Protein AF-A0A7S3NBU9-F1 (afdb_monomer_lite)

Sequence (309 aa):
KNSKEEDSILKAIGEVKRGDPLLMFLLGANYERMQGKYEDRCYYELADIIQEAMDSKKLNEVELSRTYKELLHQEDLPKVLNLIWFKRYKNKVDFGDSPKSLKIVDKDFGQSELVKVEVPKVHQPVATGKAQIAKQDSLYEELVRIERQKEELRRKEEDEENQRLIQKMLEEEEQQNFISEEQAKENELKDKEAAERLALELQQEAEALREEEEKHNMPDCKICFDKIEFEDLNPLICGHMFHRECFMPYIKLKITSKDAVNNISCPDCHTELDNQEIQDYCEPQDYEKLIKFQFDLFVEQNNNEFLNC

Foldseek 3Di:
DDVPVVVVLVVVLVPPDPPDPLVNLLSVQVNCVVVVNDDPVSLLVNLVVVLVCVVVVVDDPVRVVVVCPVRDDPVCVVVSVVSNVCVVCVVVDPPPPDDPDDDPPPPPDDDDDDDDDDDDDDDDDDPPCPVVVVVVVVVVVVVVVVVVVVVVVVVVVVVVVVVVVVVVVVVVVVVVVVVVVVVVVVVVVVVVVVVVVVVVVVVVVVVVVVVVVVQVPFDAAPQPRDGDDPVQFDAFPVRHGHGLVRVLVVLLVQLPPLVRLPQDADPPPSHGGDLVRSVVSYDPVSSVSSVVSVVVVVCVVCVVVVVVD

Secondary structure (DSSP, 8-state):
--HHHHHHHHHHHHHS-TT-HHHHHHHHHHHHHHTT---THHHHHHHHHHHHHHHTTSS-HHHHHHHHHHHS-TTTHHHHHHHHHHHHHTTT----S--S------SS---------PPPPPPPPPS--HHHHHHHHHHHHHHHHHHHHHHHHHHHHHHHHHHHHHHHHHHHHHHHHHHHHHHHHHHHHHHHHHHHHHHHHHHHHHHHHHHHHHHHHSPBPTTT-PBPPGGG----TTS----HHHHHHHHHHHHHSGGGSS--B-TTT-PBPPHHHHHHTS-HHHHHHHHHHHHHHHHHHHHHHHTT-

InterPro domains:
  IPR001841 Zinc finger, RING-type [PS50089] (221-270)
  IPR001841 Zinc finger, RING-type [SM00184] (221-269)
  IPR013083 Zinc finger, RING/FYVE/PHD-type [G3DSA:3.30.40.10] (215-298)
  IPR027370 Zinc finger, RING-type, eukaryotic [PF13445] (221-267)

Structure (mmCIF, N/CA/C/O backbone):
data_AF-A0A7S3NBU9-F1
#
_entry.id   AF-A0A7S3NBU9-F1
#
loop_
_atom_site.group_PDB
_atom_site.id
_atom_site.type_symbol
_atom_site.label_atom_id
_atom_site.label_alt_id
_atom_site.label_comp_id
_atom_site.label_asym_id
_atom_site.label_entity_id
_atom_site.label_seq_id
_atom_site.pdbx_PDB_ins_code
_atom_site.Cartn_x
_atom_site.Cartn_y
_atom_site.Cartn_z
_atom_site.occupancy
_atom_site.B_iso_or_equiv
_atom_site.auth_seq_id
_atom_site.auth_comp_id
_atom_site.auth_asym_id
_atom_site.auth_atom_id
_atom_site.pdbx_PDB_model_num
ATOM 1 N N . LYS A 1 1 ? -9.341 -13.083 -17.325 1.00 42.41 1 LYS A N 1
ATOM 2 C CA . LYS A 1 1 ? -8.204 -13.021 -16.371 1.00 4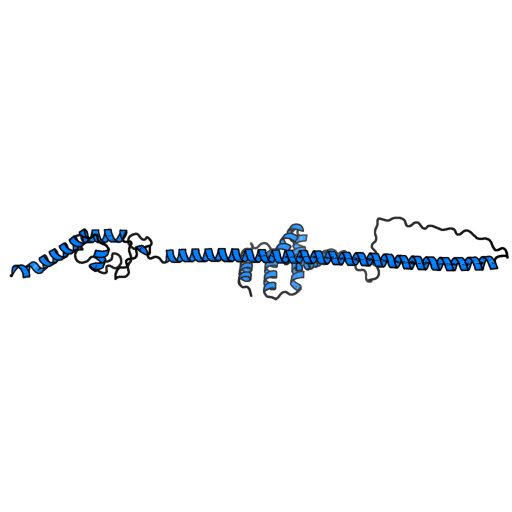2.41 1 LYS A CA 1
ATOM 3 C C . LYS A 1 1 ? -7.972 -11.597 -15.830 1.00 42.41 1 LYS A C 1
ATOM 5 O O . LYS A 1 1 ? -6.905 -11.380 -15.294 1.00 42.41 1 LYS A O 1
ATOM 10 N N . ASN A 1 2 ? -8.968 -10.693 -15.874 1.00 49.00 2 ASN A N 1
ATOM 11 C CA . ASN A 1 2 ? -9.035 -9.470 -15.057 1.00 49.00 2 ASN A CA 1
ATOM 12 C C . ASN A 1 2 ? -10.492 -8.964 -15.008 1.00 49.00 2 ASN A C 1
ATOM 14 O O . ASN A 1 2 ? -10.919 -8.225 -15.886 1.00 49.00 2 ASN A O 1
ATOM 18 N N . SER A 1 3 ? -11.280 -9.374 -14.006 1.00 50.50 3 SER A N 1
ATOM 19 C CA . SER A 1 3 ? -12.691 -8.945 -13.896 1.00 50.50 3 SER A CA 1
ATOM 20 C C . SER A 1 3 ? -12.833 -7.449 -13.583 1.00 50.50 3 SER A C 1
ATOM 22 O O . SER A 1 3 ? -13.824 -6.828 -13.941 1.00 50.50 3 SER A O 1
ATOM 24 N N . LYS A 1 4 ? -11.813 -6.847 -12.956 1.00 56.84 4 LYS A N 1
ATOM 25 C CA . LYS A 1 4 ? -11.799 -5.419 -12.606 1.00 56.84 4 LYS A CA 1
ATOM 26 C C . LYS A 1 4 ? -11.653 -4.496 -13.822 1.00 56.84 4 LYS A C 1
ATOM 28 O O . LYS A 1 4 ? -12.181 -3.390 -13.801 1.00 56.84 4 LYS A O 1
ATOM 33 N N . GLU A 1 5 ? -10.963 -4.936 -14.875 1.00 56.03 5 GLU A N 1
ATOM 34 C CA . GLU A 1 5 ? -10.842 -4.160 -16.122 1.00 56.03 5 GLU A CA 1
ATOM 35 C C . GLU A 1 5 ? -12.143 -4.205 -16.932 1.00 56.03 5 GLU A C 1
ATOM 37 O O . GLU A 1 5 ? -12.572 -3.181 -17.464 1.00 56.03 5 GLU A O 1
ATOM 42 N N . GLU A 1 6 ? -12.823 -5.357 -16.952 1.00 58.53 6 GLU A N 1
ATOM 43 C CA . GLU A 1 6 ? -14.139 -5.507 -17.587 1.00 58.53 6 GLU A CA 1
ATOM 44 C C . GLU A 1 6 ? -15.200 -4.613 -16.928 1.00 58.53 6 GLU A C 1
ATOM 46 O O . GLU A 1 6 ? -15.913 -3.896 -17.633 1.00 58.53 6 GLU A O 1
ATOM 51 N N . ASP A 1 7 ? -15.255 -4.575 -15.594 1.00 63.47 7 ASP A N 1
ATOM 52 C CA . ASP A 1 7 ? -16.214 -3.738 -14.860 1.00 63.47 7 ASP A CA 1
ATOM 53 C C . ASP A 1 7 ? -15.963 -2.234 -15.064 1.00 63.47 7 ASP A C 1
ATOM 55 O O . ASP A 1 7 ? -16.908 -1.449 -15.167 1.00 63.47 7 ASP A O 1
ATOM 59 N N . SER A 1 8 ? -14.697 -1.821 -15.179 1.00 60.97 8 SER A N 1
ATOM 60 C CA . SER A 1 8 ? -14.328 -0.418 -15.404 1.00 60.97 8 SER A CA 1
ATOM 61 C C . SER A 1 8 ? -14.734 0.068 -16.803 1.00 60.97 8 SER A C 1
ATOM 63 O O . SER A 1 8 ? -15.261 1.171 -16.959 1.00 60.97 8 SER A O 1
ATOM 65 N N . ILE A 1 9 ? -14.585 -0.784 -17.824 1.00 54.31 9 ILE A N 1
ATOM 66 C CA . ILE A 1 9 ? -15.000 -0.478 -19.201 1.00 54.31 9 ILE A CA 1
ATOM 67 C C . ILE A 1 9 ? -16.525 -0.489 -19.335 1.00 54.31 9 ILE A C 1
ATOM 69 O O . ILE A 1 9 ? -17.086 0.415 -19.951 1.00 54.31 9 ILE A O 1
ATOM 73 N N . LEU A 1 10 ? -17.220 -1.456 -18.726 1.00 57.34 10 LEU A N 1
ATOM 74 C CA . LEU A 1 10 ? -18.688 -1.496 -18.729 1.00 57.34 10 LEU A CA 1
ATOM 75 C C . LEU A 1 10 ? -19.293 -0.278 -18.020 1.00 57.34 10 LEU A C 1
ATOM 77 O O . LEU A 1 10 ? -20.291 0.279 -18.484 1.00 57.34 10 LEU A O 1
ATOM 81 N N . LYS A 1 11 ? -18.656 0.184 -16.941 1.00 61.66 11 LYS A N 1
ATOM 82 C CA . LYS A 1 11 ? -19.027 1.424 -16.258 1.00 61.66 11 LYS A CA 1
ATOM 83 C C . LYS A 1 11 ? -18.782 2.654 -17.138 1.00 61.66 11 LYS A C 1
ATOM 85 O O . LYS A 1 11 ? -19.681 3.481 -17.269 1.00 61.66 11 LYS A O 1
ATOM 90 N N . ALA A 1 12 ? -17.636 2.731 -17.819 1.00 56.19 12 ALA A N 1
ATOM 91 C CA . ALA A 1 12 ? -17.350 3.801 -18.776 1.00 56.19 12 ALA A CA 1
ATOM 92 C C . ALA A 1 12 ? -18.361 3.824 -19.941 1.00 56.19 12 ALA A C 1
ATOM 94 O O . ALA A 1 12 ? -18.863 4.889 -20.290 1.00 56.19 12 ALA A O 1
ATOM 95 N N . ILE A 1 13 ? -18.749 2.661 -20.483 1.00 54.44 13 ILE A N 1
ATOM 96 C CA . ILE A 1 13 ? -19.801 2.531 -21.511 1.00 54.44 13 ILE A CA 1
ATOM 97 C C . ILE A 1 13 ? -21.151 3.061 -20.999 1.00 54.44 13 ILE A C 1
ATOM 99 O O . ILE A 1 13 ? -21.885 3.705 -21.748 1.00 54.44 13 ILE A O 1
ATOM 103 N N . GLY A 1 14 ? -21.482 2.818 -19.726 1.00 51.75 14 GLY A N 1
ATOM 104 C CA . GLY A 1 14 ? -22.710 3.315 -19.099 1.00 51.75 14 GLY A CA 1
ATOM 105 C C . GLY A 1 14 ? -22.731 4.831 -18.854 1.00 51.75 14 GLY A C 1
ATOM 106 O O . GLY A 1 14 ? -23.809 5.430 -18.847 1.00 51.75 14 GLY A O 1
ATOM 107 N N . GLU A 1 15 ? -21.563 5.454 -18.672 1.00 50.31 15 GLU A N 1
ATOM 108 C CA . GLU A 1 15 ? -21.408 6.880 -18.339 1.00 50.31 15 GLU A CA 1
ATOM 109 C C . GLU A 1 15 ? -21.229 7.789 -19.571 1.00 50.31 15 GLU A C 1
ATOM 111 O O . GLU A 1 15 ? -21.457 9.003 -19.490 1.00 50.31 15 GLU A O 1
ATOM 116 N N . VAL A 1 16 ? -20.897 7.229 -20.740 1.00 47.91 16 VAL A N 1
ATOM 117 C CA . VAL A 1 16 ? -20.853 7.984 -21.999 1.00 47.91 16 VAL A CA 1
ATOM 118 C C . VAL A 1 16 ? -22.264 8.456 -22.365 1.00 47.91 16 VAL A C 1
ATOM 120 O O . VAL A 1 16 ? -23.157 7.679 -22.709 1.00 47.91 16 VAL A O 1
ATOM 123 N N . LYS A 1 17 ? -22.481 9.778 -22.306 1.00 44.53 17 LYS A N 1
ATOM 124 C CA . LYS A 1 17 ? -23.707 10.429 -22.796 1.00 44.53 17 LYS A CA 1
ATOM 125 C C . LYS A 1 17 ? -24.004 9.920 -24.212 1.00 44.53 17 LYS A C 1
ATOM 127 O O . LYS A 1 17 ? -23.122 9.980 -25.059 1.00 44.53 17 LYS A O 1
ATOM 132 N N . ARG A 1 18 ? -25.243 9.459 -24.447 1.00 47.19 18 ARG A N 1
ATOM 133 C CA . ARG A 1 18 ? -25.796 8.761 -25.641 1.00 47.19 18 ARG A CA 1
ATOM 134 C C . ARG A 1 18 ? -25.625 9.448 -27.022 1.00 47.19 18 ARG A C 1
ATOM 136 O O . ARG A 1 18 ? -26.543 9.406 -27.835 1.00 47.19 18 ARG A O 1
ATOM 143 N N . GLY A 1 19 ? -24.515 10.113 -27.313 1.00 48.09 19 GLY A N 1
ATOM 144 C CA . GLY A 1 19 ? -24.388 11.000 -28.467 1.00 48.09 19 GLY A CA 1
ATOM 145 C C . GLY A 1 19 ? -23.098 10.898 -29.267 1.00 48.09 19 GLY A C 1
ATOM 146 O O . GLY A 1 19 ? -23.062 11.522 -30.322 1.00 48.09 19 GLY A O 1
ATOM 147 N N . ASP A 1 20 ? -22.080 10.149 -28.826 1.00 62.09 20 ASP A N 1
ATOM 148 C CA . ASP A 1 20 ? -20.837 9.984 -29.595 1.00 62.09 20 ASP A CA 1
ATOM 149 C C . ASP A 1 20 ? -20.687 8.541 -30.125 1.00 62.09 20 ASP A C 1
ATOM 151 O O . ASP A 1 20 ? -20.240 7.646 -29.398 1.00 62.09 20 ASP A O 1
ATOM 155 N N . PRO A 1 21 ? -21.093 8.287 -31.387 1.00 57.66 21 PRO A N 1
ATOM 156 C CA . PRO A 1 21 ? -20.998 6.973 -32.018 1.00 57.66 21 PRO A CA 1
ATOM 157 C C . PRO A 1 21 ? -19.565 6.444 -32.109 1.00 57.66 21 PRO A C 1
ATOM 159 O O . PRO A 1 21 ? -19.370 5.232 -32.068 1.00 57.66 21 PRO A O 1
ATOM 162 N N . LEU A 1 22 ? -18.567 7.332 -32.210 1.00 61.44 22 LEU A N 1
ATOM 163 C CA . LEU A 1 22 ? -17.163 6.945 -32.336 1.00 61.44 22 LEU A CA 1
ATOM 164 C C . LEU A 1 22 ? -16.648 6.370 -31.012 1.00 61.44 22 LEU A C 1
ATOM 166 O O . LEU A 1 22 ? -15.979 5.339 -31.004 1.00 61.44 22 LEU A O 1
ATOM 170 N N . LEU A 1 23 ? -17.022 6.990 -29.891 1.00 62.09 23 LEU A N 1
ATOM 171 C CA . LEU A 1 23 ? -16.623 6.536 -28.560 1.00 62.09 23 LEU A CA 1
ATOM 172 C C . LEU A 1 23 ? -17.297 5.208 -28.182 1.00 62.09 23 LEU A C 1
ATOM 174 O O . LEU A 1 23 ? -16.636 4.308 -27.668 1.00 62.09 23 LEU A O 1
ATOM 178 N N . MET A 1 24 ? -18.584 5.042 -28.502 1.00 60.19 24 MET A N 1
ATOM 179 C CA . MET A 1 24 ? -19.297 3.773 -28.288 1.00 60.19 24 MET A CA 1
ATOM 180 C C . MET A 1 24 ? -18.718 2.631 -29.130 1.00 60.19 24 MET A C 1
ATOM 182 O O . MET A 1 24 ? -18.600 1.508 -28.640 1.00 60.19 24 MET A O 1
ATOM 186 N N . PHE A 1 25 ? -18.323 2.913 -30.375 1.00 69.44 25 PHE A N 1
ATOM 187 C CA . PHE A 1 25 ? -17.679 1.924 -31.235 1.00 69.44 25 PHE A CA 1
ATOM 188 C C . PHE A 1 25 ? -16.290 1.539 -30.710 1.00 69.44 25 PHE A C 1
ATOM 190 O O . PHE A 1 25 ? -15.992 0.355 -30.595 1.00 69.44 25 PHE A O 1
ATOM 197 N N . LEU A 1 26 ? -15.463 2.515 -30.320 1.00 67.62 26 LEU A N 1
ATOM 198 C CA . LEU A 1 26 ? -14.126 2.273 -29.764 1.00 67.62 26 LEU A CA 1
ATOM 199 C C . LEU A 1 26 ? -14.170 1.459 -28.461 1.00 67.62 26 LEU A C 1
ATOM 201 O O . LEU A 1 26 ? -13.346 0.564 -28.271 1.00 67.62 26 LEU A O 1
ATOM 205 N N . LEU A 1 27 ? -15.151 1.718 -27.591 1.00 64.50 27 LEU A N 1
ATOM 206 C CA . LEU A 1 27 ? -15.359 0.939 -26.368 1.00 64.50 27 LEU A CA 1
ATOM 207 C C . LEU A 1 27 ? -15.852 -0.486 -26.661 1.00 64.50 27 LEU A C 1
ATOM 209 O O . LEU A 1 27 ? -15.362 -1.434 -26.048 1.00 64.50 27 LEU A O 1
ATOM 213 N N . GLY A 1 28 ? -16.772 -0.655 -27.617 1.00 71.06 28 GLY A N 1
ATOM 214 C CA . GLY A 1 28 ? -17.235 -1.976 -28.058 1.00 71.06 28 GLY A CA 1
ATOM 215 C C . GLY A 1 28 ? -16.111 -2.812 -28.675 1.00 71.06 28 GLY A C 1
ATOM 216 O O . GLY A 1 28 ? -15.951 -3.983 -28.340 1.00 71.06 28 GLY A O 1
ATOM 217 N N . ALA A 1 29 ? -15.273 -2.183 -29.495 1.00 64.62 29 ALA A N 1
ATOM 218 C CA . ALA A 1 29 ? -14.123 -2.816 -30.119 1.00 64.62 29 ALA A CA 1
ATOM 219 C C . ALA A 1 29 ? -13.085 -3.242 -29.051 1.00 64.62 29 ALA A C 1
ATOM 221 O O . ALA A 1 29 ? -12.681 -4.400 -28.991 1.00 64.62 29 ALA A O 1
ATOM 222 N N . ASN A 1 30 ? -12.736 -2.383 -28.087 1.00 61.06 30 ASN A N 1
ATOM 223 C CA . ASN A 1 30 ? -11.847 -2.802 -26.990 1.00 61.06 30 ASN A CA 1
ATOM 224 C C . ASN A 1 30 ? -12.423 -3.961 -26.151 1.00 61.06 30 ASN A C 1
ATOM 226 O O . ASN A 1 30 ? -11.685 -4.871 -25.766 1.00 61.06 30 ASN A O 1
ATOM 230 N N . TYR A 1 31 ? -13.739 -3.982 -25.919 1.00 63.91 31 TYR A N 1
ATOM 231 C CA . TYR A 1 31 ? -14.406 -5.075 -25.208 1.00 63.91 31 TYR A CA 1
ATOM 232 C C . TYR A 1 31 ? -14.338 -6.414 -25.969 1.00 63.91 31 TYR A C 1
ATOM 234 O O . TYR A 1 31 ? -13.964 -7.437 -25.391 1.00 63.91 31 TYR A O 1
ATOM 242 N N . GLU A 1 32 ? -14.620 -6.429 -27.277 1.00 66.62 32 GLU A N 1
ATOM 243 C CA . GLU A 1 32 ? -14.515 -7.645 -28.102 1.00 66.62 32 GLU A CA 1
ATOM 244 C C . GLU A 1 32 ? -13.070 -8.162 -28.219 1.00 66.62 32 GLU A C 1
ATOM 246 O O . GLU A 1 32 ? -12.846 -9.379 -28.278 1.00 66.62 32 GLU A O 1
ATOM 251 N N . ARG A 1 33 ? -12.081 -7.256 -28.174 1.00 63.19 33 ARG A N 1
ATOM 252 C CA . ARG A 1 33 ? -10.650 -7.599 -28.135 1.00 63.19 33 ARG A CA 1
ATOM 253 C C . ARG A 1 33 ? -10.279 -8.325 -26.850 1.00 63.19 33 ARG A C 1
ATOM 255 O O . ARG A 1 33 ? -9.631 -9.368 -26.917 1.00 63.19 33 ARG A O 1
ATOM 262 N N . MET A 1 34 ? -10.710 -7.814 -25.694 1.00 58.00 34 MET A N 1
ATOM 263 C CA . MET A 1 34 ? -10.461 -8.465 -24.398 1.00 58.00 34 MET A CA 1
ATOM 264 C C . MET A 1 34 ? -11.087 -9.861 -24.316 1.00 58.00 34 MET A C 1
ATOM 266 O O . MET A 1 34 ? -10.538 -10.756 -23.675 1.00 58.00 34 MET A O 1
ATOM 270 N N . GLN A 1 35 ? -12.200 -10.071 -25.019 1.00 66.88 35 GLN A N 1
ATOM 271 C CA . GLN A 1 35 ? -12.876 -11.364 -25.130 1.00 66.88 35 GLN A CA 1
ATOM 272 C C . GLN A 1 35 ? -12.201 -12.327 -26.131 1.00 66.88 35 GLN A C 1
ATOM 274 O O . GLN A 1 35 ? -12.682 -13.444 -26.322 1.00 66.88 35 GLN A O 1
ATOM 279 N N . GLY A 1 36 ? -11.096 -11.925 -26.774 1.00 59.97 36 GLY A N 1
ATOM 280 C CA . GLY A 1 36 ? -10.332 -12.761 -27.704 1.00 59.97 36 GLY A CA 1
ATOM 281 C C . GLY A 1 36 ? -11.050 -13.053 -29.025 1.00 59.97 36 GLY A C 1
ATOM 282 O O . GLY A 1 36 ? -10.687 -14.002 -29.714 1.00 59.97 36 GLY A O 1
ATOM 283 N N . LYS A 1 37 ? -12.072 -12.262 -29.380 1.00 60.12 37 LYS A N 1
ATOM 284 C CA . LYS A 1 37 ? -12.889 -12.431 -30.599 1.00 60.12 37 LYS A CA 1
ATOM 285 C C . LYS A 1 37 ? -12.476 -11.487 -31.733 1.00 60.12 37 LYS A C 1
ATOM 287 O O . LYS A 1 37 ? -13.231 -11.281 -32.675 1.00 60.12 37 LYS A O 1
ATOM 292 N N . TYR A 1 38 ? -11.293 -10.890 -31.622 1.00 56.44 38 TYR A N 1
ATOM 293 C CA . TYR A 1 38 ? -10.821 -9.860 -32.538 1.00 56.44 38 TYR A CA 1
ATOM 294 C C . TYR A 1 38 ? -10.331 -10.457 -33.861 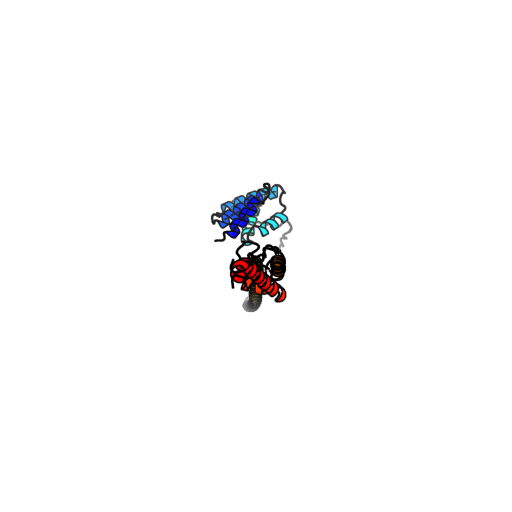1.00 56.44 38 TYR A C 1
ATOM 296 O O . TYR A 1 38 ? -9.240 -11.019 -33.930 1.00 56.44 38 TYR A O 1
ATOM 304 N N . GLU A 1 39 ? -11.139 -10.321 -34.910 1.00 58.19 39 GLU A N 1
ATOM 305 C CA . GLU A 1 39 ? -10.757 -10.607 -36.296 1.00 58.19 39 GLU A CA 1
ATOM 306 C C . GLU A 1 39 ? -10.445 -9.297 -37.046 1.00 58.19 39 GLU A C 1
ATOM 308 O O . GLU A 1 39 ? -10.989 -8.237 -36.729 1.00 58.19 39 GLU A O 1
ATOM 313 N N . ASP A 1 40 ? -9.615 -9.367 -38.097 1.00 56.31 40 ASP A N 1
ATOM 314 C CA . ASP A 1 40 ? -9.155 -8.229 -38.924 1.00 56.31 40 ASP A CA 1
ATOM 315 C C . ASP A 1 40 ? -10.281 -7.323 -39.474 1.00 56.31 40 ASP A C 1
ATOM 317 O O . ASP A 1 40 ? -10.039 -6.194 -39.910 1.00 56.31 40 ASP A O 1
ATOM 321 N N . ARG A 1 41 ? -11.531 -7.797 -39.440 1.00 55.47 41 ARG A N 1
ATOM 322 C CA . ARG A 1 41 ? -12.730 -7.091 -39.900 1.00 55.47 41 ARG A CA 1
ATOM 323 C C . ARG A 1 41 ? -12.987 -5.782 -39.140 1.00 55.47 41 ARG A C 1
ATOM 325 O O . ARG A 1 41 ? -13.391 -4.801 -39.763 1.00 55.47 41 ARG A O 1
ATOM 332 N N . CYS A 1 42 ? -12.665 -5.725 -37.845 1.00 61.75 42 CYS A N 1
ATOM 333 C CA . CYS A 1 42 ? -12.923 -4.551 -37.003 1.00 61.75 42 CYS A CA 1
ATOM 334 C C . CYS A 1 42 ? -12.063 -3.331 -37.384 1.00 61.75 42 CYS A C 1
ATOM 336 O O . CYS A 1 42 ? -12.505 -2.195 -37.224 1.00 61.75 42 CYS A O 1
ATOM 338 N N . TYR A 1 43 ? -10.863 -3.530 -37.947 1.00 62.88 43 TYR A N 1
ATOM 339 C CA . TYR A 1 43 ? -10.001 -2.417 -38.373 1.00 62.88 43 TYR A CA 1
ATOM 340 C C . TYR A 1 43 ? -10.548 -1.675 -39.596 1.00 62.88 43 TYR A C 1
ATOM 342 O O . TYR A 1 43 ? -10.360 -0.464 -39.719 1.00 62.88 43 TYR A O 1
ATOM 350 N N . TYR A 1 44 ? -11.239 -2.378 -40.495 1.00 65.31 44 TYR A N 1
ATOM 351 C CA . TYR A 1 44 ? -11.845 -1.762 -41.675 1.00 65.31 44 TYR A CA 1
ATOM 352 C C . TYR A 1 44 ? -13.062 -0.916 -41.309 1.00 65.31 44 TYR A C 1
ATOM 354 O O . TYR A 1 44 ? -13.172 0.204 -41.807 1.00 65.31 44 TYR A O 1
ATOM 362 N N . GLU A 1 45 ? -13.911 -1.425 -40.414 1.00 68.31 45 GLU A N 1
ATOM 363 C CA . GLU A 1 45 ? -15.083 -0.708 -39.901 1.00 68.31 45 GLU A CA 1
ATOM 364 C C . GLU A 1 45 ? -14.665 0.512 -39.072 1.00 68.31 45 GLU A C 1
ATOM 366 O O . GLU A 1 45 ? -15.193 1.605 -39.274 1.00 68.31 45 GLU A O 1
ATOM 371 N N . LEU A 1 46 ? -13.631 0.371 -38.232 1.00 67.81 46 LEU A N 1
ATOM 372 C CA . LEU A 1 46 ? -13.051 1.493 -37.496 1.00 67.81 46 LEU A CA 1
ATOM 373 C C . LEU A 1 46 ? -12.519 2.577 -38.447 1.00 67.81 46 LEU A C 1
ATOM 375 O O . LEU A 1 46 ? -12.793 3.763 -38.257 1.00 67.81 46 LEU A O 1
ATOM 379 N N . ALA A 1 47 ? -11.789 2.178 -39.493 1.00 69.50 47 ALA A N 1
ATOM 380 C CA . ALA A 1 47 ? -11.266 3.107 -40.490 1.00 69.50 47 ALA A CA 1
ATOM 381 C C . ALA A 1 47 ? -12.382 3.833 -41.265 1.00 69.50 47 ALA A C 1
ATOM 383 O O . ALA A 1 47 ? -12.215 5.008 -41.585 1.00 69.50 47 ALA A O 1
ATOM 384 N N . ASP A 1 48 ? -13.512 3.171 -41.547 1.00 73.12 48 ASP A N 1
ATOM 385 C CA . ASP A 1 48 ? -14.662 3.793 -42.221 1.00 73.12 48 ASP A CA 1
ATOM 386 C C . ASP A 1 48 ? -15.354 4.840 -41.344 1.00 73.12 48 ASP A C 1
ATOM 388 O O . ASP A 1 48 ? -15.578 5.963 -41.797 1.00 73.12 48 ASP A O 1
ATOM 392 N N . ILE A 1 49 ? -15.604 4.525 -40.070 1.00 70.69 49 ILE A N 1
ATOM 393 C CA . ILE A 1 49 ? -16.234 5.457 -39.119 1.00 70.69 49 ILE A CA 1
ATOM 394 C C . ILE A 1 49 ? -15.364 6.708 -38.925 1.00 70.69 49 ILE A C 1
ATOM 396 O O . ILE A 1 49 ? -15.865 7.829 -38.831 1.00 70.69 49 ILE A O 1
ATOM 400 N N . ILE A 1 50 ? -14.044 6.538 -38.903 1.00 67.12 50 ILE A N 1
ATOM 401 C CA . ILE A 1 50 ? -13.106 7.655 -38.756 1.00 67.12 50 ILE A CA 1
ATOM 402 C C . ILE A 1 50 ? -13.020 8.492 -40.012 1.00 67.12 50 ILE A C 1
ATOM 404 O O . ILE A 1 50 ? -13.004 9.719 -39.918 1.00 67.12 50 ILE A O 1
ATOM 408 N N . GLN A 1 51 ? -12.984 7.853 -41.180 1.00 72.38 51 GLN A N 1
ATOM 409 C CA . GLN A 1 51 ? -13.005 8.575 -42.441 1.00 72.38 51 GLN A CA 1
ATOM 410 C C . GLN A 1 51 ? -14.282 9.425 -42.539 1.00 72.38 51 GLN A C 1
ATOM 412 O O . GLN A 1 51 ? -14.198 10.607 -42.866 1.00 72.38 51 GLN A O 1
ATOM 417 N N . GLU A 1 52 ? -15.435 8.885 -42.134 1.00 76.50 52 GLU A N 1
ATOM 418 C CA . GLU A 1 52 ? -16.705 9.619 -42.074 1.00 76.50 52 GLU A CA 1
ATOM 419 C C . GLU A 1 52 ? -16.677 10.776 -41.050 1.00 76.50 52 GLU A C 1
ATOM 421 O O . GLU A 1 52 ? -17.159 11.883 -41.322 1.00 76.50 52 GLU A O 1
ATOM 426 N N . ALA A 1 53 ? -16.058 10.578 -39.883 1.00 68.12 53 ALA A N 1
ATOM 427 C CA . ALA A 1 53 ? -15.890 11.627 -38.873 1.00 68.12 53 ALA A CA 1
ATOM 428 C C . ALA A 1 53 ? -14.956 12.765 -39.341 1.00 68.12 53 ALA A C 1
ATOM 430 O O . ALA A 1 53 ? -15.234 13.944 -39.092 1.00 68.12 53 ALA A O 1
ATOM 431 N N . MET A 1 54 ? -13.884 12.430 -40.064 1.00 67.19 54 MET A N 1
ATOM 432 C CA . MET A 1 54 ? -12.975 13.400 -40.682 1.00 67.19 54 MET A CA 1
ATOM 433 C C . MET A 1 54 ? -13.653 14.164 -41.824 1.00 67.19 54 MET A C 1
ATOM 435 O O . MET A 1 54 ? -13.548 15.389 -41.901 1.00 67.19 54 MET A O 1
ATOM 439 N N . ASP A 1 55 ? -14.385 13.467 -42.694 1.00 75.50 55 ASP A N 1
ATOM 440 C CA . ASP A 1 55 ? -15.050 14.082 -43.846 1.00 75.50 55 ASP A CA 1
ATOM 441 C C . ASP A 1 55 ? -16.228 14.971 -43.416 1.00 75.50 55 ASP A C 1
ATOM 443 O O . ASP A 1 55 ? -16.488 16.009 -44.031 1.00 75.50 55 ASP A O 1
ATOM 447 N N . SER A 1 56 ? -16.875 14.650 -42.290 1.00 76.12 56 SER A N 1
ATOM 448 C CA . SER A 1 56 ? -17.878 15.514 -41.653 1.00 76.12 56 SER A CA 1
ATOM 449 C C . SER A 1 56 ? -17.286 16.690 -40.857 1.00 76.12 56 SER A C 1
ATOM 451 O O . SER A 1 56 ? -18.047 17.470 -40.281 1.00 76.12 56 SER A O 1
ATOM 453 N N . LYS A 1 57 ? -15.950 16.856 -40.847 1.00 75.31 57 LYS A N 1
ATOM 454 C CA . LYS A 1 57 ? -15.190 17.867 -40.078 1.00 75.31 57 LYS A CA 1
ATOM 455 C C . LYS A 1 57 ? -15.465 17.841 -38.570 1.00 75.31 57 LYS A C 1
ATOM 457 O O . LYS A 1 57 ? -15.255 18.846 -37.893 1.00 75.31 57 LYS A O 1
ATOM 462 N N . LYS A 1 58 ? -15.957 16.715 -38.048 1.00 65.88 58 LYS A N 1
ATOM 463 C CA . LYS A 1 58 ? -16.237 16.542 -36.617 1.00 65.88 58 LYS A CA 1
ATOM 464 C C . LYS A 1 58 ? -14.976 16.244 -35.811 1.00 65.88 58 LYS A C 1
ATOM 466 O O . LYS A 1 58 ? -14.975 16.490 -34.614 1.00 65.88 58 LYS A O 1
ATOM 471 N N . LEU A 1 59 ? -13.926 15.754 -36.469 1.00 63.38 59 LEU A N 1
ATOM 472 C CA . LEU A 1 59 ? -12.586 15.646 -35.907 1.00 63.38 59 LEU A CA 1
ATOM 473 C C . LEU A 1 59 ? -11.573 16.305 -36.836 1.00 63.38 59 LEU A C 1
ATOM 475 O O . LEU A 1 59 ? -11.565 16.048 -38.044 1.00 63.38 59 LEU A O 1
ATOM 479 N N . ASN A 1 60 ? -10.689 17.122 -36.266 1.00 71.69 60 ASN A N 1
ATOM 480 C CA . ASN A 1 60 ? -9.465 17.520 -36.952 1.00 71.69 60 ASN A CA 1
ATOM 481 C C . ASN A 1 60 ? -8.338 16.493 -36.711 1.00 71.69 60 ASN A C 1
ATOM 483 O O . ASN A 1 60 ? -8.402 15.655 -35.813 1.00 71.69 60 ASN A O 1
ATOM 487 N N . GLU A 1 61 ? -7.295 16.543 -37.541 1.00 59.59 61 GLU A N 1
ATOM 488 C CA . GLU A 1 61 ? -6.183 15.576 -37.542 1.00 59.59 61 GLU A CA 1
ATOM 489 C C . GLU A 1 61 ? -5.429 15.522 -36.195 1.00 59.59 61 GLU A C 1
ATOM 491 O O . GLU A 1 61 ? -4.911 14.476 -35.800 1.00 59.59 61 GLU A O 1
ATOM 496 N N . VAL A 1 62 ? -5.437 16.630 -35.443 1.00 64.44 62 VAL A N 1
ATOM 497 C CA . VAL A 1 62 ? -4.802 16.751 -34.122 1.00 64.44 62 VAL A CA 1
ATOM 498 C C . VAL A 1 62 ? -5.642 16.073 -33.038 1.00 64.44 62 VAL A C 1
ATOM 500 O O . VAL A 1 62 ? -5.101 15.345 -32.205 1.00 64.44 62 VAL A O 1
ATOM 503 N N . GLU A 1 63 ? -6.960 16.271 -33.062 1.00 66.69 63 GLU A N 1
ATOM 504 C CA . GLU A 1 63 ? -7.909 15.607 -32.161 1.00 66.69 63 GLU A CA 1
ATOM 505 C C . GLU A 1 63 ? -7.916 14.100 -32.397 1.00 66.69 63 GLU A C 1
ATOM 507 O O . GLU A 1 63 ? -7.828 13.335 -31.440 1.00 66.69 63 GLU A O 1
ATOM 512 N N . LEU A 1 64 ? -7.896 13.675 -33.664 1.00 65.12 64 LEU A N 1
ATOM 513 C CA . LEU A 1 64 ? -7.828 12.264 -34.025 1.00 65.12 64 LEU A CA 1
ATOM 514 C C . LEU A 1 64 ? -6.560 11.610 -33.465 1.00 65.12 64 LEU A C 1
ATOM 516 O O . LEU A 1 64 ? -6.645 10.568 -32.826 1.00 65.12 64 LEU A O 1
ATOM 520 N N . SER A 1 65 ? -5.395 12.243 -33.645 1.00 59.03 65 SER A N 1
ATOM 521 C CA . SER A 1 65 ? -4.112 11.741 -33.134 1.00 59.03 65 SER A CA 1
ATOM 522 C C . SER A 1 65 ? -4.088 11.631 -31.603 1.00 59.03 65 SER A C 1
ATOM 524 O O . SER A 1 65 ? -3.547 10.663 -31.064 1.00 59.03 65 SER A O 1
ATOM 526 N N . ARG A 1 66 ? -4.700 12.591 -30.893 1.00 66.81 66 ARG A N 1
ATOM 527 C CA . ARG A 1 66 ? -4.806 12.568 -29.426 1.00 66.81 66 ARG A CA 1
ATOM 528 C C . ARG A 1 66 ? -5.714 11.434 -28.950 1.00 66.81 66 ARG A C 1
ATOM 530 O O . ARG A 1 66 ? -5.261 10.603 -28.171 1.00 66.81 66 ARG A O 1
ATOM 537 N N . THR A 1 67 ? -6.939 11.352 -29.469 1.00 64.69 67 THR A N 1
ATOM 538 C CA . THR A 1 67 ? -7.905 10.298 -29.114 1.00 64.69 67 THR A CA 1
ATOM 539 C C . THR A 1 67 ? -7.358 8.903 -29.428 1.00 64.69 67 THR A C 1
ATOM 541 O O . THR A 1 67 ? -7.568 7.961 -28.670 1.00 64.69 67 THR A O 1
ATOM 544 N N . TYR A 1 68 ? -6.581 8.768 -30.504 1.00 65.88 68 TYR A N 1
ATOM 545 C CA . TYR A 1 68 ? -5.923 7.515 -30.863 1.00 65.88 68 TYR A CA 1
ATOM 546 C C . TYR A 1 68 ? -4.815 7.091 -29.901 1.00 65.88 68 TYR A C 1
ATOM 548 O O . TYR A 1 68 ? -4.726 5.911 -29.569 1.00 65.88 68 TYR A O 1
ATOM 556 N N . LYS A 1 69 ? -3.975 8.033 -29.455 1.00 62.53 69 LYS A N 1
ATOM 557 C CA . LYS A 1 69 ? -2.912 7.751 -28.477 1.00 62.53 69 LYS A CA 1
ATOM 558 C C . LYS A 1 69 ? -3.464 7.285 -27.133 1.00 62.53 69 LYS A C 1
ATOM 560 O O . LYS A 1 69 ? -2.772 6.568 -26.423 1.00 62.53 69 LYS A O 1
ATOM 565 N N . GLU A 1 70 ? -4.678 7.706 -26.795 1.00 58.94 70 GLU A N 1
ATOM 566 C CA . GLU A 1 70 ? -5.340 7.356 -25.538 1.00 58.94 70 GLU A CA 1
ATOM 567 C C . GLU A 1 70 ? -6.084 6.011 -25.609 1.00 58.94 70 GLU A C 1
ATOM 569 O O . GLU A 1 70 ? -6.237 5.357 -24.582 1.00 58.94 70 GLU A O 1
ATOM 574 N N . LEU A 1 71 ? -6.530 5.573 -26.796 1.00 54.62 71 LEU A N 1
ATOM 575 C CA . LEU A 1 71 ? -7.437 4.420 -26.940 1.00 54.62 71 LEU A CA 1
ATOM 576 C C . LEU A 1 71 ? -6.831 3.183 -27.616 1.00 54.62 71 LEU A C 1
ATOM 578 O O . LEU A 1 71 ? -7.401 2.095 -27.501 1.00 54.62 71 LEU A O 1
ATOM 582 N N . LEU A 1 72 ? -5.698 3.313 -28.312 1.00 58.25 72 LEU A N 1
ATOM 583 C CA . LEU A 1 72 ? -5.020 2.205 -28.989 1.00 58.25 72 LEU A CA 1
ATOM 584 C C . LEU A 1 72 ? -3.559 2.102 -28.541 1.00 58.25 72 LEU A C 1
ATOM 586 O O . LEU A 1 72 ? -2.856 3.105 -28.433 1.00 58.25 72 LEU A O 1
ATOM 590 N N . HIS A 1 73 ? -3.077 0.872 -28.335 1.00 60.06 73 HIS A N 1
ATOM 591 C CA . HIS A 1 73 ? -1.647 0.621 -28.147 1.00 60.06 73 HIS A CA 1
ATOM 592 C C . HIS A 1 73 ? -0.854 1.173 -29.345 1.00 60.06 73 HIS A C 1
ATOM 594 O O . HIS A 1 73 ? -1.271 1.016 -30.497 1.00 60.06 73 HIS A O 1
ATOM 600 N N . GLN A 1 74 ? 0.303 1.797 -29.073 1.00 58.44 74 GLN A N 1
ATOM 601 C CA . GLN A 1 74 ? 1.152 2.469 -30.075 1.00 58.44 74 GLN A CA 1
ATOM 602 C C . GLN A 1 74 ? 1.456 1.608 -31.315 1.00 58.44 74 GLN A C 1
ATOM 604 O O . GLN A 1 74 ? 1.641 2.152 -32.401 1.00 58.44 74 GLN A O 1
ATOM 609 N N . GLU A 1 75 ? 1.470 0.283 -31.176 1.00 60.78 75 GLU A N 1
ATOM 610 C CA . GLU A 1 75 ? 1.799 -0.671 -32.241 1.00 60.78 75 GLU A CA 1
ATOM 611 C C . GLU A 1 75 ? 0.705 -0.836 -33.311 1.00 60.78 75 GLU A C 1
ATOM 613 O O . GLU A 1 75 ? 0.998 -1.219 -34.446 1.00 60.78 75 GLU A O 1
ATOM 618 N N . ASP A 1 76 ? -0.554 -0.524 -32.992 1.00 65.06 76 ASP A N 1
ATOM 619 C CA . ASP A 1 76 ? -1.682 -0.696 -33.919 1.00 65.06 76 ASP A CA 1
ATOM 620 C C . ASP A 1 76 ? -2.019 0.591 -34.693 1.00 65.06 76 ASP A C 1
ATOM 622 O O . ASP A 1 76 ? -2.635 0.540 -35.763 1.00 65.06 76 ASP A O 1
ATOM 626 N N . LEU A 1 77 ? -1.547 1.745 -34.209 1.00 63.94 77 LEU A N 1
ATOM 627 C CA . LEU A 1 77 ? -1.730 3.053 -34.844 1.00 63.94 77 LEU A CA 1
ATOM 628 C C . LEU A 1 77 ? -1.196 3.104 -36.296 1.00 63.94 77 LEU A C 1
ATOM 630 O O . LEU A 1 77 ? -1.925 3.582 -37.171 1.00 63.94 77 LEU A O 1
ATOM 634 N N . PRO A 1 78 ? 0.001 2.571 -36.621 1.00 64.12 78 PRO A N 1
ATOM 635 C CA . PRO A 1 78 ? 0.505 2.571 -37.995 1.00 64.12 78 PRO A CA 1
ATOM 636 C C . PRO A 1 78 ? -0.366 1.759 -38.960 1.00 64.12 78 PRO A C 1
ATOM 638 O O . PRO A 1 78 ? -0.505 2.135 -40.123 1.00 64.12 78 PRO A O 1
ATOM 641 N N . LYS A 1 79 ? -0.989 0.664 -38.499 1.00 68.06 79 LYS A N 1
ATOM 642 C CA . LYS A 1 79 ? -1.842 -0.192 -39.342 1.00 68.06 79 LYS A CA 1
ATOM 643 C C . LYS A 1 79 ? -3.122 0.537 -39.747 1.00 68.06 79 LYS A C 1
ATOM 645 O O . LYS A 1 79 ? -3.503 0.507 -40.916 1.00 68.06 79 LYS A O 1
ATOM 650 N N . VAL A 1 80 ? -3.744 1.245 -38.803 1.00 66.06 80 VAL A N 1
ATOM 651 C CA . VAL A 1 80 ? -4.977 2.000 -39.063 1.00 66.06 80 VAL A CA 1
ATOM 652 C C . VAL A 1 80 ? -4.711 3.240 -39.915 1.00 66.06 80 VAL A C 1
ATOM 654 O O . VAL A 1 80 ? -5.437 3.488 -40.878 1.00 66.06 80 VAL A O 1
ATOM 657 N N . LEU A 1 81 ? -3.624 3.972 -39.646 1.00 65.56 81 LEU A N 1
ATOM 658 C CA . LEU A 1 81 ? -3.224 5.116 -40.472 1.00 65.56 81 LEU A CA 1
ATOM 659 C C . LEU A 1 81 ? -2.881 4.697 -41.909 1.00 65.56 81 LEU A C 1
ATOM 661 O O . LEU A 1 81 ? -3.292 5.374 -42.851 1.00 65.56 81 LEU A O 1
ATOM 665 N N . ASN A 1 82 ? -2.212 3.554 -42.099 1.00 63.53 82 ASN A N 1
ATOM 666 C CA . ASN A 1 82 ? -1.945 3.009 -43.431 1.00 63.53 82 ASN A CA 1
ATOM 667 C C . ASN A 1 82 ? -3.231 2.626 -44.177 1.00 63.53 82 ASN A C 1
ATOM 669 O O . ASN A 1 82 ? -3.326 2.869 -45.378 1.00 63.53 82 ASN A O 1
ATOM 673 N N . LEU A 1 83 ? -4.241 2.080 -43.492 1.00 69.69 83 LEU A N 1
ATOM 674 C CA . LEU A 1 83 ? -5.547 1.765 -44.085 1.00 69.69 83 LEU A CA 1
ATOM 675 C C . LEU A 1 83 ? -6.315 3.024 -44.515 1.00 69.69 83 LEU A C 1
ATOM 677 O O . LEU A 1 83 ? -6.871 3.054 -45.616 1.00 69.69 83 LEU A O 1
ATOM 681 N N . ILE A 1 84 ? -6.309 4.072 -43.686 1.00 67.38 84 ILE A N 1
ATOM 682 C CA . ILE A 1 84 ? -6.927 5.373 -43.992 1.00 67.38 84 ILE A CA 1
ATOM 683 C C . ILE A 1 84 ? -6.211 6.035 -45.174 1.00 67.38 84 ILE A C 1
ATOM 685 O O . ILE A 1 84 ? -6.853 6.459 -46.139 1.00 67.38 84 ILE A O 1
ATOM 689 N N . TRP A 1 85 ? -4.876 6.067 -45.148 1.00 72.44 85 TRP A N 1
ATOM 690 C CA . TRP A 1 85 ? -4.069 6.585 -46.249 1.00 72.44 85 TRP A CA 1
ATOM 691 C C . TRP A 1 85 ? -4.345 5.809 -47.541 1.00 72.44 85 TRP A C 1
ATOM 693 O O . TRP A 1 85 ? -4.667 6.402 -48.571 1.00 72.44 85 TRP A O 1
ATOM 703 N N . PHE A 1 86 ? -4.338 4.476 -47.482 1.00 64.50 86 PHE A N 1
ATOM 704 C CA . PHE A 1 86 ? -4.645 3.641 -48.636 1.00 64.50 86 PHE A CA 1
ATOM 705 C C . PHE A 1 86 ? -6.040 3.953 -49.193 1.00 64.50 86 PHE A C 1
ATOM 707 O O . PHE A 1 86 ? -6.158 4.220 -50.383 1.00 64.50 86 PHE A O 1
ATOM 714 N N . LYS A 1 87 ? -7.093 4.035 -48.366 1.00 70.56 87 LYS A N 1
ATOM 715 C CA . LYS A 1 87 ? -8.451 4.392 -48.829 1.00 70.56 87 LYS A CA 1
ATOM 716 C C . LYS A 1 87 ? -8.516 5.787 -49.466 1.00 70.56 87 LYS A C 1
ATOM 718 O O . LYS A 1 87 ? -9.144 5.947 -50.512 1.00 70.56 87 LYS A O 1
ATOM 723 N N . ARG A 1 88 ? -7.834 6.782 -48.890 1.00 68.44 88 ARG A N 1
ATOM 724 C CA . ARG A 1 88 ? -7.857 8.181 -49.357 1.00 68.44 88 ARG A CA 1
ATOM 725 C C . ARG A 1 88 ? -7.101 8.396 -50.670 1.00 68.44 88 ARG A C 1
ATOM 727 O O . ARG A 1 88 ? -7.479 9.262 -51.462 1.00 68.44 88 ARG A O 1
ATOM 734 N N . TYR A 1 89 ? -6.049 7.616 -50.913 1.00 65.12 89 TYR A N 1
ATOM 735 C CA . TYR A 1 89 ? -5.162 7.792 -52.066 1.00 65.12 89 TYR A CA 1
ATOM 736 C C . TYR A 1 89 ? -5.273 6.689 -53.127 1.00 65.12 89 TYR A C 1
ATOM 738 O O . TYR A 1 89 ? -4.793 6.894 -54.240 1.00 65.12 89 TYR A O 1
ATOM 746 N N . LYS A 1 90 ? -5.987 5.584 -52.866 1.00 60.28 90 LYS A N 1
ATOM 747 C CA . LYS A 1 90 ? -6.230 4.504 -53.845 1.00 60.28 90 LYS A CA 1
ATOM 748 C C . LYS A 1 90 ? -6.858 4.997 -55.152 1.00 60.28 90 LYS A C 1
ATOM 750 O O . LYS A 1 90 ? -6.532 4.474 -56.206 1.00 60.28 90 LYS A O 1
ATOM 755 N N . ASN A 1 91 ? -7.689 6.040 -55.104 1.00 51.62 91 ASN A N 1
ATOM 756 C CA . ASN A 1 91 ? -8.310 6.628 -56.301 1.00 51.62 91 ASN A CA 1
ATOM 757 C C . ASN A 1 91 ? -7.432 7.687 -57.005 1.00 51.62 91 ASN A C 1
ATOM 759 O O . ASN A 1 91 ? -7.851 8.251 -58.011 1.00 51.62 91 ASN A O 1
ATOM 763 N N . LYS A 1 92 ? -6.245 8.005 -56.465 1.00 50.88 92 LYS A N 1
ATOM 764 C CA . LYS A 1 92 ? -5.288 8.979 -57.029 1.00 50.88 92 LYS A CA 1
ATOM 765 C C . LYS A 1 92 ? -4.009 8.336 -57.567 1.00 50.88 92 LYS A C 1
ATOM 767 O O . LYS A 1 92 ? -3.209 9.027 -58.191 1.00 50.88 92 LYS A O 1
ATOM 772 N N . VAL A 1 93 ? -3.813 7.044 -57.319 1.00 43.78 93 VAL A N 1
ATOM 773 C CA . VAL A 1 93 ? -2.697 6.267 -57.852 1.00 43.78 93 VAL A CA 1
ATOM 774 C C . VAL A 1 93 ? -3.251 5.384 -58.959 1.00 43.78 93 VAL A C 1
ATOM 776 O O . VAL A 1 93 ? -3.905 4.379 -58.694 1.00 43.78 93 VAL A O 1
ATOM 779 N N . ASP A 1 94 ? -3.027 5.798 -60.203 1.00 43.66 94 ASP A N 1
ATOM 780 C CA . ASP A 1 94 ? -3.370 4.999 -61.375 1.00 43.66 94 ASP A CA 1
ATOM 781 C C . ASP A 1 94 ? -2.312 3.897 -61.515 1.00 43.66 94 ASP A C 1
ATOM 783 O O . ASP A 1 94 ? -1.191 4.130 -61.979 1.00 43.66 94 ASP A O 1
ATOM 787 N N . PHE A 1 95 ? -2.624 2.699 -61.020 1.00 40.66 95 PHE A N 1
ATOM 788 C CA . PHE A 1 95 ? -1.806 1.520 -61.277 1.00 40.66 95 PHE A CA 1
ATOM 789 C C . PHE A 1 95 ? -2.101 1.064 -62.703 1.00 40.66 95 PHE A C 1
ATOM 791 O O . PHE A 1 95 ? -2.910 0.169 -62.922 1.00 40.66 95 PHE A O 1
ATOM 798 N N . GLY A 1 96 ? -1.464 1.712 -63.678 1.00 41.62 96 GLY A N 1
ATOM 799 C CA . GLY A 1 96 ? -1.493 1.240 -65.056 1.00 41.62 96 GLY A CA 1
ATOM 800 C C . GLY A 1 96 ? -1.048 -0.225 -65.127 1.00 41.62 96 GLY A C 1
ATOM 801 O O . GLY A 1 96 ? -0.122 -0.632 -64.420 1.00 41.62 96 GLY A O 1
ATOM 802 N N . ASP A 1 97 ? -1.714 -1.004 -65.980 1.00 36.75 97 ASP A N 1
ATOM 803 C CA . ASP A 1 97 ? -1.530 -2.446 -66.173 1.00 36.75 97 ASP A CA 1
ATOM 804 C C . ASP A 1 97 ? -0.126 -2.810 -66.715 1.00 36.75 97 ASP A C 1
ATOM 806 O O . ASP A 1 97 ? 0.016 -3.214 -67.865 1.00 36.75 97 ASP A O 1
ATOM 810 N N . SER A 1 98 ? 0.951 -2.628 -65.937 1.00 37.34 98 SER A N 1
ATOM 811 C CA . SER A 1 98 ? 2.265 -3.275 -66.129 1.00 37.34 98 SER A CA 1
ATOM 812 C C . SER A 1 98 ? 3.319 -2.753 -65.130 1.00 37.34 98 SER A C 1
ATOM 814 O O . SER A 1 98 ? 3.649 -1.563 -65.146 1.00 37.34 98 SER A O 1
ATOM 816 N N . PRO A 1 99 ? 3.983 -3.625 -64.345 1.00 39.31 99 PRO A N 1
ATOM 817 C CA . PRO A 1 99 ? 5.037 -3.238 -63.410 1.00 39.31 99 PRO A CA 1
ATOM 818 C C . PRO A 1 99 ? 6.393 -3.124 -64.125 1.00 39.31 99 PRO A C 1
ATOM 820 O O . PRO A 1 99 ? 7.293 -3.925 -63.888 1.00 39.31 99 PRO A O 1
ATOM 823 N N . LYS A 1 100 ? 6.558 -2.164 -65.044 1.00 36.25 100 LYS A N 1
ATOM 824 C CA . LYS A 1 100 ? 7.858 -1.886 -65.693 1.00 36.25 100 LYS A CA 1
ATOM 825 C C . LYS A 1 100 ? 8.040 -0.416 -66.070 1.00 36.25 100 LYS A C 1
ATOM 827 O O . LYS A 1 100 ? 8.292 -0.122 -67.227 1.00 36.25 100 LYS A O 1
ATOM 832 N N . SER A 1 101 ? 7.911 0.493 -65.105 1.00 36.59 101 SER A N 1
ATOM 833 C CA . SER A 1 101 ? 8.729 1.718 -64.987 1.00 36.59 101 SER A CA 1
ATOM 834 C C . SER A 1 101 ? 8.029 2.726 -64.080 1.00 36.59 101 SER A C 1
ATOM 836 O O . SER A 1 101 ? 6.978 3.254 -64.440 1.00 36.59 101 SER A O 1
ATOM 838 N N . LEU A 1 102 ? 8.645 3.044 -62.943 1.00 33.88 102 LEU A N 1
ATOM 839 C CA . LEU A 1 102 ? 8.324 4.248 -62.184 1.00 33.88 102 LEU A CA 1
ATOM 840 C C . LEU A 1 102 ? 8.959 5.432 -62.934 1.00 33.88 102 LEU A C 1
ATOM 842 O O . LEU A 1 102 ? 10.183 5.539 -62.985 1.00 33.88 102 LEU A O 1
ATOM 846 N N . LYS A 1 103 ? 8.161 6.300 -63.562 1.00 37.41 103 LYS A N 1
ATOM 847 C CA . LYS A 1 103 ? 8.645 7.602 -64.046 1.00 37.41 103 LYS A CA 1
ATOM 848 C C . LYS A 1 103 ? 8.320 8.652 -62.994 1.00 37.41 103 LYS A C 1
ATOM 850 O O . LYS A 1 103 ? 7.189 9.121 -62.920 1.00 37.41 103 LYS A O 1
ATOM 855 N N . ILE A 1 104 ? 9.323 9.027 -62.207 1.00 37.38 104 ILE A N 1
ATOM 856 C CA . ILE A 1 104 ? 9.292 10.278 -61.452 1.00 37.38 104 ILE A CA 1
ATOM 857 C C . ILE A 1 104 ? 9.605 11.374 -62.470 1.00 37.38 104 ILE A C 1
ATOM 859 O O . ILE A 1 104 ? 10.716 11.450 -62.990 1.00 37.38 104 ILE A O 1
ATOM 863 N N . VAL A 1 105 ? 8.593 12.153 -62.844 1.00 40.47 105 VAL A N 1
ATOM 864 C CA . VAL A 1 105 ? 8.778 13.341 -63.680 1.00 40.47 105 VAL A CA 1
ATOM 865 C C . VAL A 1 105 ? 9.021 14.504 -62.733 1.00 40.47 105 VAL A C 1
ATOM 867 O O . VAL A 1 105 ? 8.070 15.100 -62.230 1.00 40.47 105 VAL A O 1
ATOM 870 N N . ASP A 1 106 ? 10.293 14.789 -62.480 1.00 40.03 106 ASP A N 1
ATOM 871 C CA . ASP A 1 106 ? 10.703 16.024 -61.822 1.00 40.03 106 ASP A CA 1
ATOM 872 C C . ASP A 1 106 ? 10.601 17.160 -62.849 1.00 40.03 106 ASP A C 1
ATOM 874 O O . ASP A 1 106 ? 11.221 17.106 -63.914 1.00 40.03 106 ASP A O 1
ATOM 878 N N . LYS A 1 107 ? 9.728 18.140 -62.600 1.00 48.69 107 LYS A N 1
ATOM 879 C CA . LYS A 1 107 ? 9.360 19.172 -63.589 1.00 48.69 107 LYS A CA 1
ATOM 880 C C . LYS A 1 107 ? 10.329 20.359 -63.654 1.00 48.69 107 LYS A C 1
ATOM 882 O O . LYS A 1 107 ? 10.127 21.224 -64.503 1.00 48.69 107 LYS A O 1
ATOM 887 N N . ASP A 1 108 ? 11.393 20.368 -62.851 1.00 50.09 108 ASP A N 1
ATOM 888 C CA . ASP A 1 108 ? 12.168 21.592 -62.602 1.00 50.09 108 ASP A CA 1
ATOM 889 C C . ASP A 1 108 ? 13.584 21.629 -63.203 1.00 50.09 108 ASP A C 1
ATOM 891 O O . ASP A 1 108 ? 14.236 22.670 -63.147 1.00 50.09 108 ASP A O 1
ATOM 895 N N . PHE A 1 109 ? 14.058 20.568 -63.866 1.00 44.34 109 PHE A N 1
ATOM 896 C CA . PHE A 1 109 ? 15.348 20.602 -64.572 1.00 44.34 109 PHE A CA 1
ATOM 897 C C . PHE A 1 109 ? 15.178 20.599 -66.091 1.00 44.34 109 PHE A C 1
ATOM 899 O O . PHE A 1 109 ? 15.126 19.567 -66.760 1.00 44.34 109 PHE A O 1
ATOM 906 N N . GLY A 1 110 ? 15.102 21.809 -66.639 1.00 48.56 110 GLY A N 1
ATOM 907 C CA . GLY A 1 110 ? 15.285 22.059 -68.059 1.00 48.56 110 GLY A CA 1
ATOM 908 C C . GLY A 1 110 ? 16.746 21.896 -68.494 1.00 48.56 110 GLY A C 1
ATOM 909 O O . GLY A 1 110 ? 17.660 22.311 -67.792 1.00 48.56 110 GLY A O 1
ATOM 910 N N . GLN A 1 111 ? 16.899 21.390 -69.722 1.00 46.56 111 GLN A N 1
ATOM 911 C CA . GLN A 1 111 ? 18.078 21.438 -70.603 1.00 46.56 111 GLN A CA 1
ATOM 912 C C . GLN A 1 111 ? 19.176 20.380 -70.384 1.00 46.56 111 GLN A C 1
ATOM 914 O O . GLN A 1 111 ? 20.094 20.531 -69.589 1.00 46.56 111 GLN A O 1
ATOM 919 N N . SER A 1 112 ? 19.140 19.341 -71.224 1.00 41.81 112 SER A N 1
ATOM 920 C CA . SER A 1 112 ? 20.310 18.534 -71.580 1.00 41.81 112 SER A CA 1
ATOM 921 C C . SER A 1 112 ? 20.971 19.123 -72.837 1.00 41.81 112 SER A C 1
ATOM 923 O O . SER A 1 112 ? 20.398 19.030 -73.927 1.00 41.81 112 SER A O 1
ATOM 925 N N . GLU A 1 113 ? 22.157 19.723 -72.711 1.00 42.59 113 GLU A N 1
ATOM 926 C CA . GLU A 1 113 ? 22.981 20.130 -73.858 1.00 42.59 113 GLU A CA 1
ATOM 927 C C . GLU A 1 113 ? 23.732 18.927 -74.453 1.00 42.59 113 GLU A C 1
ATOM 929 O O . GLU A 1 113 ? 24.499 18.234 -73.786 1.00 42.59 113 GLU A O 1
ATOM 934 N N . LEU A 1 114 ? 23.519 18.689 -75.748 1.00 44.06 114 LEU A N 1
ATOM 935 C CA . LEU A 1 114 ? 24.285 17.751 -76.567 1.00 44.06 114 LEU A CA 1
ATOM 936 C C . LEU A 1 114 ? 25.586 18.429 -77.025 1.00 44.06 114 LEU A C 1
ATOM 938 O O . LEU A 1 114 ? 25.593 19.177 -78.003 1.00 44.06 114 LEU A O 1
ATOM 942 N N . VAL A 1 115 ? 26.699 18.145 -76.344 1.00 43.00 115 VAL A N 1
ATOM 943 C CA . VAL A 1 115 ? 28.038 18.580 -76.773 1.00 43.00 115 VAL A CA 1
ATOM 944 C C . VAL A 1 115 ? 28.492 17.727 -77.966 1.00 43.00 115 VAL A C 1
ATOM 946 O O . VAL A 1 115 ? 28.822 16.550 -77.823 1.00 43.00 115 VAL A O 1
ATOM 949 N N . LYS A 1 116 ? 28.514 18.318 -79.167 1.00 44.94 116 LYS A N 1
ATOM 950 C CA . LYS A 1 116 ? 29.172 17.744 -80.353 1.00 44.94 116 LYS A CA 1
ATOM 951 C C . LYS A 1 116 ? 30.683 17.949 -80.246 1.00 44.94 116 LYS A C 1
ATOM 953 O O . LYS A 1 116 ? 31.160 19.074 -80.338 1.00 44.94 116 LYS A O 1
ATOM 958 N N . VAL A 1 117 ? 31.427 16.857 -80.105 1.00 44.56 117 VAL A N 1
ATOM 959 C CA . VAL A 1 117 ? 32.892 16.850 -80.216 1.00 44.56 117 VAL A CA 1
ATOM 960 C C . VAL A 1 117 ? 33.265 16.605 -81.680 1.00 44.56 117 VAL A C 1
ATOM 962 O O . VAL A 1 117 ? 33.004 15.530 -82.220 1.00 44.56 117 VAL A O 1
ATOM 965 N N . GLU A 1 118 ? 33.849 17.605 -82.343 1.00 42.81 118 GLU A N 1
ATOM 966 C CA . GLU A 1 118 ? 34.430 17.448 -83.680 1.00 42.81 118 GLU A CA 1
ATOM 967 C C . GLU A 1 118 ? 35.809 16.786 -83.582 1.00 42.81 118 GLU A C 1
ATOM 969 O O . GLU A 1 118 ? 36.707 17.268 -82.893 1.00 42.81 118 GLU A O 1
ATOM 974 N N . VAL A 1 119 ? 35.977 15.661 -84.280 1.00 44.06 119 VAL A N 1
ATOM 975 C CA . VAL A 1 119 ? 37.237 14.912 -84.335 1.00 44.06 119 VAL A CA 1
ATOM 976 C C . VAL A 1 119 ? 38.124 15.496 -85.445 1.00 44.06 119 VAL A C 1
ATOM 978 O O . VAL A 1 119 ? 37.719 15.472 -86.613 1.00 44.06 119 VAL A O 1
ATOM 981 N N . PRO A 1 120 ? 39.338 15.996 -85.142 1.00 44.47 120 PRO A N 1
ATOM 982 C CA . PRO A 1 120 ? 40.251 16.490 -86.165 1.00 44.47 120 PRO A CA 1
ATOM 983 C C . PRO A 1 120 ? 40.825 15.339 -87.007 1.00 44.47 120 PRO A C 1
ATOM 985 O O . PRO A 1 120 ? 41.244 14.300 -86.498 1.00 44.47 120 PRO A O 1
ATOM 988 N N . LYS A 1 121 ? 40.851 15.540 -88.330 1.00 47.62 121 LYS A N 1
ATOM 989 C CA . LYS A 1 121 ? 41.404 14.599 -89.316 1.00 47.62 121 LYS A CA 1
ATOM 990 C C . LYS A 1 121 ? 42.933 14.549 -89.221 1.00 47.62 121 LYS A C 1
ATOM 992 O O . LYS A 1 121 ? 43.601 15.541 -89.493 1.00 47.62 121 LYS A O 1
ATOM 997 N N . VAL A 1 122 ? 43.473 13.375 -88.896 1.00 43.16 122 VAL A N 1
ATOM 998 C CA . VAL A 1 122 ? 44.917 13.091 -88.844 1.00 43.16 122 VAL A CA 1
ATOM 999 C C . VAL A 1 122 ? 45.419 12.619 -90.218 1.00 43.16 122 VAL A C 1
ATOM 1001 O O . VAL A 1 122 ? 44.815 11.751 -90.849 1.00 43.16 122 VAL A O 1
ATOM 1004 N N . HIS A 1 123 ? 46.516 13.218 -90.693 1.00 43.97 123 HIS A N 1
ATOM 1005 C CA . HIS A 1 123 ? 47.217 12.881 -91.938 1.00 43.97 123 HIS A CA 1
ATOM 1006 C C . HIS A 1 123 ? 48.094 11.615 -91.827 1.00 43.97 123 HIS A C 1
ATOM 1008 O O . HIS A 1 123 ? 48.560 11.245 -90.754 1.00 43.97 123 HIS A O 1
ATOM 1014 N N . GLN A 1 124 ? 48.290 10.964 -92.980 1.00 42.53 124 GLN A N 1
ATOM 1015 C CA . GLN A 1 124 ? 48.932 9.661 -93.206 1.00 42.53 124 GLN A CA 1
ATOM 1016 C C . GLN A 1 124 ? 50.482 9.647 -93.100 1.00 42.53 124 GLN A C 1
ATOM 1018 O O . GLN A 1 124 ? 51.104 10.708 -93.074 1.00 42.53 124 GLN A O 1
ATOM 1023 N N . PRO A 1 125 ? 51.113 8.448 -93.024 1.00 51.09 125 PRO A N 1
ATOM 1024 C CA . PRO A 1 125 ? 52.363 8.218 -92.298 1.00 51.09 125 PRO A CA 1
ATOM 1025 C C . PRO A 1 125 ? 53.641 8.268 -93.151 1.00 51.09 125 PRO A C 1
ATOM 1027 O O . PRO A 1 125 ? 53.665 7.873 -94.316 1.00 51.09 125 PRO A O 1
ATOM 1030 N N . VAL A 1 126 ? 54.742 8.667 -92.506 1.00 48.81 126 VAL A N 1
ATOM 1031 C CA . VAL A 1 126 ? 56.116 8.630 -93.033 1.00 48.81 126 VAL A CA 1
ATOM 1032 C C . VAL A 1 126 ? 56.809 7.340 -92.574 1.00 48.81 126 VAL A C 1
ATOM 1034 O O . VAL A 1 126 ? 56.780 6.970 -91.399 1.00 48.81 126 VAL A O 1
ATOM 1037 N N . ALA A 1 127 ? 57.425 6.629 -93.517 1.00 51.94 127 ALA A N 1
ATOM 1038 C CA . ALA A 1 127 ? 58.033 5.316 -93.332 1.00 51.94 127 ALA A CA 1
ATOM 1039 C C . ALA A 1 127 ? 59.404 5.371 -92.623 1.00 51.94 127 ALA A C 1
ATOM 1041 O O . ALA A 1 127 ? 60.440 5.200 -93.255 1.00 51.94 127 ALA A O 1
ATOM 1042 N N . THR A 1 128 ? 59.408 5.554 -91.300 1.00 56.22 128 THR A N 1
ATOM 1043 C CA . THR A 1 128 ? 60.548 5.233 -90.401 1.00 56.22 128 THR A CA 1
ATOM 1044 C C . THR A 1 128 ? 60.100 4.678 -89.029 1.00 56.22 128 THR A C 1
ATOM 1046 O O . THR A 1 128 ? 60.889 4.581 -88.092 1.00 56.22 128 THR A O 1
ATOM 1049 N N . GLY A 1 129 ? 58.837 4.248 -88.897 1.00 59.28 129 GLY A N 1
ATOM 1050 C CA . GLY A 1 129 ? 58.153 4.095 -87.602 1.00 59.28 129 GLY A CA 1
ATOM 1051 C C . GLY A 1 129 ? 58.310 2.785 -86.814 1.00 59.28 129 GLY A C 1
ATOM 1052 O O . GLY A 1 129 ? 57.880 2.747 -85.669 1.00 59.28 129 GLY A O 1
ATOM 1053 N N . LYS A 1 130 ? 58.915 1.702 -87.330 1.00 65.19 130 LYS A N 1
ATOM 1054 C CA . LYS A 1 130 ? 58.887 0.394 -86.619 1.00 65.19 130 LYS A CA 1
ATOM 1055 C C . LYS A 1 130 ? 59.597 0.398 -85.255 1.00 65.19 130 LYS A C 1
ATOM 1057 O O . LYS A 1 130 ? 59.099 -0.201 -84.310 1.00 65.19 130 LYS A O 1
ATOM 1062 N N . ALA A 1 131 ? 60.729 1.092 -85.133 1.00 71.00 131 ALA A N 1
ATOM 1063 C CA . ALA A 1 131 ? 61.449 1.206 -83.860 1.00 71.00 131 ALA A CA 1
ATOM 1064 C C . ALA A 1 131 ? 60.796 2.208 -82.886 1.00 71.00 131 ALA A C 1
ATOM 1066 O O . ALA A 1 131 ? 60.976 2.096 -81.676 1.00 71.00 131 ALA A O 1
ATOM 1067 N N . GLN A 1 132 ? 60.042 3.185 -83.402 1.00 75.12 132 GLN A N 1
ATOM 1068 C CA . GLN A 1 132 ? 59.265 4.120 -82.583 1.00 75.12 132 GLN A CA 1
ATOM 1069 C C . GLN A 1 132 ? 57.994 3.461 -82.038 1.00 75.12 132 GLN A C 1
ATOM 1071 O O . GLN A 1 132 ? 57.699 3.639 -80.862 1.00 75.12 132 GLN A O 1
ATOM 1076 N N . ILE A 1 133 ? 57.319 2.634 -82.844 1.00 79.75 133 ILE A N 1
ATOM 1077 C CA . ILE A 1 133 ? 56.137 1.861 -82.434 1.00 79.75 133 ILE A CA 1
ATOM 1078 C C . ILE A 1 133 ? 56.486 0.913 -81.278 1.00 79.75 133 ILE A C 1
ATOM 1080 O O . ILE A 1 133 ? 55.840 0.970 -80.244 1.00 79.75 133 ILE A O 1
ATOM 1084 N N . ALA A 1 134 ? 57.582 0.150 -81.368 1.00 79.75 134 ALA A N 1
ATOM 1085 C CA . ALA A 1 134 ? 57.980 -0.761 -80.285 1.00 79.75 134 ALA A CA 1
ATOM 1086 C C . ALA A 1 134 ? 58.303 -0.045 -78.954 1.00 79.75 134 ALA A C 1
ATOM 1088 O O . ALA A 1 134 ? 58.018 -0.563 -77.876 1.00 79.75 134 ALA A O 1
ATOM 1089 N N . LYS A 1 135 ? 58.886 1.163 -79.008 1.00 85.94 135 LYS A N 1
ATOM 1090 C CA . LYS A 1 135 ? 59.102 1.990 -77.806 1.00 85.94 135 LYS A CA 1
ATOM 1091 C C . LYS A 1 135 ? 57.788 2.531 -77.245 1.00 85.94 135 LYS A C 1
ATOM 1093 O O . LYS A 1 135 ? 57.646 2.630 -76.033 1.00 85.94 135 LYS A O 1
ATOM 1098 N N . GLN A 1 136 ? 56.850 2.886 -78.117 1.00 88.12 136 GLN A N 1
ATOM 1099 C CA . GLN A 1 136 ? 55.530 3.369 -77.731 1.00 88.12 136 GLN A CA 1
ATOM 1100 C C . GLN A 1 136 ? 54.692 2.260 -77.078 1.00 88.12 136 GLN A C 1
ATOM 1102 O O . GLN A 1 136 ? 54.068 2.516 -76.053 1.00 88.12 136 GLN A O 1
ATOM 1107 N N . ASP A 1 137 ? 54.754 1.034 -77.600 1.00 89.75 137 ASP A N 1
ATOM 1108 C CA . ASP A 1 137 ? 54.079 -0.135 -77.025 1.00 89.75 137 ASP A CA 1
ATOM 1109 C C . ASP A 1 137 ? 54.643 -0.477 -75.637 1.00 89.75 137 ASP A C 1
ATOM 1111 O O . ASP A 1 137 ? 53.887 -0.652 -74.685 1.00 89.75 137 ASP A O 1
ATOM 1115 N N . SER A 1 138 ? 55.973 -0.462 -75.476 1.00 93.00 138 SER A N 1
ATOM 1116 C CA . SER A 1 138 ? 56.617 -0.673 -74.170 1.00 93.00 138 SER A CA 1
ATOM 1117 C C . SER A 1 138 ? 56.229 0.391 -73.137 1.00 93.00 138 SER A C 1
ATOM 1119 O O . SER A 1 138 ? 56.020 0.060 -71.972 1.00 93.00 138 SER A O 1
ATOM 1121 N N . LEU A 1 139 ? 56.131 1.663 -73.542 1.00 94.38 139 LEU A N 1
ATOM 1122 C CA . LEU A 1 139 ? 55.673 2.743 -72.661 1.00 94.38 139 LEU A CA 1
ATOM 1123 C C . LEU A 1 139 ? 54.192 2.583 -72.296 1.00 94.38 139 LEU A C 1
ATOM 1125 O O . LEU A 1 139 ? 53.799 2.873 -71.168 1.00 94.38 139 LEU A O 1
ATOM 1129 N N . TYR A 1 140 ? 53.369 2.110 -73.232 1.00 94.75 140 TYR A N 1
ATOM 1130 C CA . TYR A 1 140 ? 51.957 1.841 -72.984 1.00 94.75 140 TYR A CA 1
ATOM 1131 C C . TYR A 1 140 ? 51.762 0.697 -71.979 1.00 94.75 140 TYR A C 1
ATOM 1133 O O . TYR A 1 140 ? 50.978 0.831 -71.042 1.00 94.75 140 TYR A O 1
ATOM 1141 N N . GLU A 1 141 ? 52.515 -0.397 -72.112 1.00 95.31 141 GLU A N 1
ATOM 1142 C CA . GLU A 1 141 ? 52.489 -1.504 -71.148 1.00 95.31 141 GLU A CA 1
ATOM 1143 C C . GLU A 1 141 ? 52.901 -1.057 -69.736 1.00 95.31 141 GLU A C 1
ATOM 1145 O O . GLU A 1 141 ? 52.280 -1.458 -68.746 1.00 95.31 141 GLU A O 1
ATOM 1150 N N . GLU A 1 142 ? 53.911 -0.188 -69.628 1.00 96.25 142 GLU A N 1
ATOM 1151 C CA . GLU A 1 142 ? 54.340 0.384 -68.350 1.00 96.25 142 GLU A CA 1
ATOM 1152 C C . GLU A 1 142 ? 53.262 1.290 -67.731 1.00 96.25 142 GLU A C 1
ATOM 1154 O O . GLU A 1 142 ? 52.977 1.175 -66.536 1.00 96.25 142 GLU A O 1
ATOM 1159 N N . LEU A 1 143 ? 52.587 2.120 -68.535 1.00 96.00 143 LEU A N 1
ATOM 1160 C CA . LEU A 1 143 ? 51.463 2.949 -68.082 1.00 96.00 143 LEU A CA 1
ATOM 1161 C C . LEU A 1 143 ? 50.300 2.104 -67.549 1.00 96.00 143 LEU A C 1
ATOM 1163 O O . LEU A 1 143 ? 49.825 2.359 -66.443 1.00 96.00 143 LEU A O 1
ATOM 1167 N N . VAL A 1 144 ? 49.891 1.060 -68.276 1.00 97.12 144 VAL A N 1
ATOM 1168 C CA . VAL A 1 144 ? 48.820 0.145 -67.839 1.00 97.12 144 VAL A CA 1
ATOM 1169 C C . VAL A 1 144 ? 49.193 -0.553 -66.527 1.00 97.12 144 VAL A C 1
ATOM 1171 O O . VAL A 1 144 ? 48.348 -0.739 -65.647 1.00 97.12 144 VAL A O 1
ATOM 1174 N N . ARG A 1 145 ? 50.468 -0.925 -66.355 1.00 97.31 145 ARG A N 1
ATOM 1175 C CA . ARG A 1 145 ? 50.963 -1.510 -65.102 1.00 97.31 145 ARG A CA 1
ATOM 1176 C C . ARG A 1 145 ? 50.866 -0.520 -63.940 1.00 97.31 145 ARG A C 1
ATOM 1178 O O . ARG A 1 145 ? 50.403 -0.910 -62.868 1.00 97.31 145 ARG A O 1
ATOM 1185 N N . ILE A 1 146 ? 51.268 0.733 -64.151 1.00 96.12 146 ILE A N 1
ATOM 1186 C CA . ILE A 1 146 ? 51.176 1.800 -63.144 1.00 96.12 146 ILE A CA 1
ATOM 1187 C C . ILE A 1 146 ? 49.712 2.076 -62.784 1.00 96.12 146 ILE A C 1
ATOM 1189 O O . ILE A 1 146 ? 49.389 2.191 -61.605 1.00 96.12 146 ILE A O 1
ATOM 1193 N N . GLU A 1 147 ? 48.812 2.151 -63.764 1.00 96.88 147 GLU A N 1
ATOM 1194 C CA . GLU A 1 147 ? 47.379 2.356 -63.524 1.00 96.88 147 GLU A CA 1
ATOM 1195 C C . GLU A 1 147 ? 46.766 1.215 -62.708 1.00 96.88 147 GLU A C 1
ATOM 1197 O O . GLU A 1 147 ? 46.033 1.474 -61.754 1.00 96.88 147 GLU A O 1
ATOM 1202 N N . ARG A 1 148 ? 47.126 -0.040 -63.006 1.00 97.44 148 ARG A N 1
ATOM 1203 C CA . ARG A 1 148 ? 46.688 -1.197 -62.213 1.00 97.44 148 ARG A CA 1
ATOM 1204 C C . ARG A 1 148 ? 47.193 -1.128 -60.771 1.00 97.44 148 ARG A C 1
ATOM 1206 O O . ARG A 1 148 ? 46.430 -1.415 -59.857 1.00 97.44 148 ARG A O 1
ATOM 1213 N N . GLN A 1 149 ? 48.452 -0.741 -60.560 1.00 97.62 149 GLN A N 1
ATOM 1214 C CA . GLN A 1 149 ? 49.009 -0.578 -59.212 1.00 97.62 149 GLN A CA 1
ATOM 1215 C C . GLN A 1 149 ? 48.326 0.556 -58.442 1.00 97.62 149 GLN A C 1
ATOM 1217 O O . GLN A 1 149 ? 48.036 0.398 -57.261 1.00 97.62 149 GLN A O 1
ATOM 1222 N N . LYS A 1 150 ? 48.027 1.680 -59.105 1.00 97.25 150 LYS A N 1
ATOM 1223 C CA . LYS A 1 150 ? 47.267 2.784 -58.501 1.00 97.25 150 LYS A CA 1
ATOM 1224 C C . LYS A 1 150 ? 45.859 2.350 -58.110 1.00 97.25 150 LYS A C 1
ATOM 1226 O O . LYS A 1 150 ? 45.414 2.678 -57.022 1.00 97.25 150 LYS A O 1
ATOM 1231 N N . GLU A 1 151 ? 45.177 1.603 -58.971 1.00 97.75 151 GLU A N 1
ATOM 1232 C CA . GLU A 1 151 ? 43.853 1.057 -58.670 1.00 97.75 151 GLU A CA 1
ATOM 1233 C C . GLU A 1 151 ? 43.885 0.079 -57.489 1.00 97.75 151 GLU A C 1
ATOM 1235 O O . GLU A 1 151 ? 43.025 0.144 -56.619 1.00 97.75 151 GLU A O 1
ATOM 1240 N N . GLU A 1 152 ? 44.891 -0.794 -57.414 1.00 97.81 152 GLU A N 1
ATOM 1241 C CA . GLU A 1 152 ? 45.052 -1.708 -56.279 1.00 97.81 152 GLU A CA 1
ATOM 1242 C C . GLU A 1 152 ? 45.316 -0.958 -54.965 1.00 97.81 152 GLU A C 1
ATOM 1244 O O . GLU A 1 152 ? 44.775 -1.334 -53.928 1.00 97.81 152 GLU A O 1
ATOM 1249 N N . LEU A 1 153 ? 46.119 0.110 -55.002 1.00 97.19 153 LEU A N 1
ATOM 1250 C CA . LEU A 1 153 ? 46.348 0.967 -53.837 1.00 97.19 153 LEU A CA 1
ATOM 1251 C C . LEU A 1 153 ? 45.071 1.691 -53.407 1.00 97.19 153 LEU A C 1
ATOM 1253 O O . LEU A 1 153 ? 44.758 1.659 -52.224 1.00 97.19 153 LEU A O 1
ATOM 1257 N N . ARG A 1 154 ? 44.297 2.247 -54.351 1.00 97.31 154 ARG A N 1
ATOM 1258 C CA . ARG A 1 154 ? 43.004 2.880 -54.038 1.00 97.31 154 ARG A CA 1
ATOM 1259 C C . ARG A 1 154 ? 42.054 1.916 -53.339 1.00 97.31 154 ARG A C 1
ATOM 1261 O O . ARG A 1 154 ? 41.477 2.273 -52.326 1.00 97.31 154 ARG A O 1
ATOM 1268 N N . ARG A 1 155 ? 41.950 0.674 -53.821 1.00 97.31 155 ARG A N 1
ATOM 1269 C CA . ARG A 1 155 ? 41.110 -0.350 -53.177 1.00 97.31 155 ARG A CA 1
ATOM 1270 C C . ARG A 1 155 ? 41.570 -0.684 -51.763 1.00 97.31 155 ARG A C 1
ATOM 1272 O O . ARG A 1 155 ? 40.738 -0.850 -50.888 1.00 97.31 155 ARG A O 1
ATOM 1279 N N . LYS A 1 156 ? 42.884 -0.758 -51.527 1.00 97.19 156 LYS A N 1
ATOM 1280 C CA . LYS A 1 156 ? 43.424 -0.983 -50.176 1.00 97.19 156 LYS A CA 1
ATOM 1281 C C . LYS A 1 156 ? 43.126 0.189 -49.245 1.00 97.19 156 LYS A C 1
ATOM 1283 O O . LYS A 1 156 ? 42.739 -0.046 -48.110 1.00 97.19 156 LYS A O 1
ATOM 1288 N N . GLU A 1 157 ? 43.275 1.422 -49.724 1.00 97.75 157 GLU A N 1
ATOM 1289 C CA . GLU A 1 157 ? 42.927 2.625 -48.956 1.00 97.75 157 GLU A CA 1
ATOM 1290 C C . GLU A 1 157 ? 41.424 2.662 -48.629 1.00 97.75 157 GLU A C 1
ATOM 1292 O O . GLU A 1 157 ? 41.062 2.899 -47.478 1.00 97.75 157 GLU A O 1
ATOM 1297 N N . GLU A 1 158 ? 40.560 2.346 -49.599 1.00 97.94 158 GLU A N 1
ATOM 1298 C CA . GLU A 1 158 ? 39.107 2.233 -49.406 1.00 97.94 158 GLU A CA 1
ATOM 1299 C C . GLU A 1 158 ? 38.741 1.114 -48.413 1.00 97.94 158 GLU A C 1
ATOM 1301 O O . GLU A 1 158 ? 37.907 1.315 -47.531 1.00 97.94 158 GLU A O 1
ATOM 1306 N N . ASP A 1 159 ? 39.374 -0.057 -48.509 1.00 97.50 159 ASP A N 1
ATOM 1307 C CA . ASP A 1 159 ? 39.149 -1.175 -47.587 1.00 97.50 159 ASP A CA 1
ATOM 1308 C C . ASP A 1 159 ? 39.597 -0.829 -46.156 1.00 97.50 159 ASP A C 1
ATOM 1310 O O . ASP A 1 159 ? 38.892 -1.145 -45.196 1.00 97.50 159 ASP A O 1
ATOM 1314 N N . GLU A 1 160 ? 40.738 -0.153 -45.993 1.00 98.06 160 GLU A N 1
ATOM 1315 C CA . GLU A 1 160 ? 41.217 0.322 -44.690 1.00 98.06 160 GLU A CA 1
ATOM 1316 C C . GLU A 1 160 ? 40.290 1.390 -44.090 1.00 98.06 160 GLU A C 1
ATOM 1318 O O . GLU A 1 160 ? 40.018 1.369 -42.887 1.00 98.06 160 GLU A O 1
ATOM 1323 N N . GLU A 1 161 ? 39.776 2.314 -44.905 1.00 98.31 161 GLU A N 1
ATOM 1324 C CA . GLU A 1 161 ? 38.804 3.318 -44.467 1.00 98.31 161 GLU A CA 1
ATOM 1325 C C . GLU A 1 161 ? 37.481 2.667 -44.041 1.00 98.31 161 GLU A C 1
ATOM 1327 O O . GLU A 1 161 ? 36.971 2.951 -42.953 1.00 98.31 161 GLU A O 1
ATOM 1332 N N . ASN A 1 162 ? 36.976 1.720 -44.834 1.00 97.56 162 ASN A N 1
ATOM 1333 C CA . ASN A 1 162 ? 35.780 0.946 -44.506 1.00 97.56 162 ASN A CA 1
ATOM 1334 C C . ASN A 1 162 ? 35.960 0.142 -43.210 1.00 97.56 162 ASN A C 1
ATOM 1336 O O . ASN A 1 162 ? 35.054 0.109 -42.378 1.00 97.56 162 ASN A O 1
ATOM 1340 N N . GLN A 1 163 ? 37.133 -0.462 -42.990 1.00 98.00 163 GLN A N 1
ATOM 1341 C CA . GLN A 1 163 ? 37.439 -1.164 -41.739 1.00 98.00 163 GLN A CA 1
ATOM 1342 C C . GLN A 1 163 ? 37.424 -0.223 -40.530 1.00 98.00 163 GLN A C 1
ATOM 1344 O O . GLN A 1 163 ? 36.841 -0.568 -39.501 1.00 98.00 163 GLN A O 1
ATOM 1349 N N . ARG A 1 164 ? 38.003 0.980 -40.649 1.00 98.12 164 ARG A N 1
ATOM 1350 C CA . ARG A 1 164 ? 37.959 1.989 -39.575 1.00 98.12 164 ARG A CA 1
ATOM 1351 C C . ARG A 1 164 ? 36.535 2.448 -39.280 1.00 98.12 164 ARG A C 1
ATOM 1353 O O . ARG A 1 164 ? 36.193 2.637 -38.115 1.00 98.12 164 ARG A O 1
ATOM 1360 N N . LEU A 1 165 ? 35.705 2.612 -40.310 1.00 98.31 165 LEU A N 1
ATOM 1361 C CA . LEU A 1 165 ? 34.304 2.988 -40.139 1.00 98.31 165 LEU A CA 1
ATOM 1362 C C . LEU A 1 165 ? 33.514 1.895 -39.411 1.00 98.31 165 LEU A C 1
ATOM 1364 O O . LEU A 1 165 ? 32.797 2.205 -38.464 1.00 98.31 165 LEU A O 1
ATOM 1368 N N . ILE A 1 166 ? 33.690 0.626 -39.797 1.00 98.00 166 ILE A N 1
ATOM 1369 C CA . ILE A 1 166 ? 33.053 -0.515 -39.122 1.00 98.00 166 ILE A CA 1
ATOM 1370 C C . ILE A 1 166 ? 33.482 -0.580 -37.655 1.00 98.00 166 ILE A C 1
ATOM 1372 O O . ILE A 1 166 ? 32.632 -0.736 -36.783 1.00 98.00 166 ILE A O 1
ATOM 1376 N N . GLN A 1 167 ? 34.776 -0.419 -37.368 1.00 98.06 167 GLN A N 1
ATOM 1377 C CA . GLN A 1 167 ? 35.264 -0.416 -35.991 1.00 98.06 167 GLN A CA 1
ATOM 1378 C C . GLN A 1 167 ? 34.619 0.706 -35.167 1.00 98.06 167 GLN A C 1
ATOM 1380 O O . GLN A 1 167 ? 34.140 0.457 -34.065 1.00 98.06 167 GLN A O 1
ATOM 1385 N N . LYS A 1 168 ? 34.537 1.920 -35.721 1.00 98.44 168 LYS A N 1
ATOM 1386 C CA . LYS A 1 168 ? 33.891 3.048 -35.047 1.00 98.44 168 LYS A CA 1
ATOM 1387 C C . LYS A 1 168 ? 32.402 2.794 -34.786 1.00 98.44 168 LYS A C 1
ATOM 1389 O O . LYS A 1 168 ? 31.915 3.121 -33.712 1.00 98.44 168 LYS A O 1
ATOM 1394 N N . MET A 1 169 ? 31.691 2.192 -35.742 1.00 98.12 169 MET A N 1
ATOM 1395 C CA . MET A 1 169 ? 30.280 1.829 -35.565 1.00 98.12 169 MET A CA 1
ATOM 1396 C C . MET A 1 169 ? 30.083 0.791 -34.452 1.00 98.12 169 MET A C 1
ATOM 1398 O O . MET A 1 169 ? 29.147 0.924 -33.672 1.00 98.12 169 MET A O 1
ATOM 1402 N N . LEU A 1 170 ? 30.968 -0.208 -34.351 1.00 98.19 170 LEU A N 1
ATOM 1403 C CA . LEU A 1 170 ? 30.924 -1.201 -33.272 1.00 98.19 170 LEU A CA 1
ATOM 1404 C C . LEU A 1 170 ? 31.193 -0.563 -31.901 1.00 98.19 170 LEU A C 1
ATOM 1406 O O . LEU A 1 170 ? 30.482 -0.850 -30.944 1.00 98.19 170 LEU A O 1
ATOM 1410 N N . GLU A 1 171 ? 32.172 0.341 -31.808 1.00 98.31 171 GLU A N 1
ATOM 1411 C CA . GLU A 1 171 ? 32.467 1.072 -30.567 1.00 98.31 171 GLU A CA 1
ATOM 1412 C C . GLU A 1 171 ? 31.288 1.966 -30.129 1.00 98.31 171 GLU A C 1
ATOM 1414 O O . GLU A 1 171 ? 30.974 2.043 -28.940 1.00 98.31 171 GLU A O 1
ATOM 1419 N N . GLU A 1 172 ? 30.604 2.621 -31.073 1.00 98.12 172 GLU A N 1
ATOM 1420 C CA . GLU A 1 172 ? 29.394 3.411 -30.800 1.00 98.12 172 GLU A CA 1
ATOM 1421 C C . GLU A 1 172 ? 28.219 2.525 -30.339 1.00 98.12 172 GLU A C 1
ATOM 1423 O O . GLU A 1 172 ? 27.510 2.886 -29.397 1.00 98.12 172 GLU A O 1
ATOM 1428 N N . GLU A 1 173 ? 28.040 1.345 -30.941 1.00 98.12 173 GLU A N 1
ATOM 1429 C CA . GLU A 1 173 ? 27.020 0.368 -30.537 1.00 98.12 173 GLU A CA 1
ATOM 1430 C C . GLU A 1 173 ? 27.279 -0.180 -29.123 1.00 98.12 173 GLU A C 1
ATOM 1432 O O . GLU A 1 173 ? 26.359 -0.255 -28.305 1.00 98.12 173 GLU A O 1
ATOM 1437 N N . GLU A 1 174 ? 28.531 -0.504 -28.787 1.00 98.25 174 GLU A N 1
ATOM 1438 C CA . GLU A 1 174 ? 28.916 -0.939 -27.439 1.00 98.25 174 GLU A CA 1
ATOM 1439 C C . GLU A 1 174 ? 28.643 0.145 -26.387 1.00 98.25 174 GLU A C 1
ATOM 1441 O O . GLU A 1 174 ? 28.086 -0.146 -25.325 1.00 98.25 174 GLU A O 1
ATOM 1446 N N . GLN A 1 175 ? 28.969 1.406 -26.691 1.00 97.94 175 GLN A N 1
ATOM 1447 C CA . GLN A 1 175 ? 28.661 2.534 -25.808 1.00 97.94 175 GLN A CA 1
ATOM 1448 C C . GLN A 1 175 ? 27.152 2.714 -25.620 1.00 97.94 175 GLN A C 1
ATOM 1450 O O . GLN A 1 175 ? 26.691 2.940 -24.499 1.00 97.94 175 GLN A O 1
ATOM 1455 N N . GLN A 1 176 ? 26.368 2.585 -26.691 1.00 97.25 176 GLN A N 1
ATOM 1456 C CA . GLN A 1 176 ? 24.914 2.697 -26.614 1.00 97.25 176 GLN A CA 1
ATOM 1457 C C . GLN A 1 176 ? 24.295 1.563 -25.783 1.00 97.25 176 GLN A C 1
ATOM 1459 O O . GLN A 1 176 ? 23.407 1.820 -24.967 1.00 97.25 176 GLN A O 1
ATOM 1464 N N . ASN A 1 177 ? 24.792 0.334 -25.934 1.00 97.19 177 ASN A N 1
ATOM 1465 C CA . ASN A 1 177 ? 24.358 -0.811 -25.134 1.00 97.19 177 ASN A CA 1
ATOM 1466 C C . ASN A 1 177 ? 24.675 -0.618 -23.647 1.00 97.19 177 ASN A C 1
ATOM 1468 O O . ASN A 1 177 ? 23.813 -0.866 -22.805 1.00 97.19 177 ASN A O 1
ATOM 1472 N N . PHE A 1 178 ? 25.866 -0.104 -23.324 1.00 97.75 178 PHE A N 1
ATOM 1473 C CA . PHE A 1 178 ? 26.248 0.202 -21.945 1.00 97.75 178 PHE A CA 1
ATOM 1474 C C . PHE A 1 178 ? 25.311 1.238 -21.304 1.00 97.75 178 PHE A C 1
ATOM 1476 O O . PHE A 1 178 ? 24.791 1.009 -20.212 1.00 97.75 178 PHE A O 1
ATOM 1483 N N . ILE A 1 179 ? 25.032 2.344 -22.005 1.00 97.56 179 ILE A N 1
ATOM 1484 C CA . ILE A 1 179 ? 24.113 3.390 -21.524 1.00 97.56 179 ILE A CA 1
ATOM 1485 C C . ILE A 1 179 ? 22.700 2.824 -21.333 1.00 97.56 179 ILE A C 1
ATOM 1487 O O . ILE A 1 179 ? 22.046 3.109 -20.329 1.00 97.56 179 ILE A O 1
ATOM 1491 N N . SER A 1 180 ? 22.225 2.005 -22.275 1.00 97.44 180 SER A N 1
ATOM 1492 C CA . SER A 1 180 ? 20.902 1.385 -22.181 1.00 97.44 180 SER A CA 1
ATOM 1493 C C . SER A 1 180 ? 20.794 0.423 -20.992 1.00 97.44 180 SER A C 1
ATOM 1495 O O . SER A 1 180 ? 19.741 0.361 -20.358 1.00 97.44 180 SER A O 1
ATOM 1497 N N . GLU A 1 181 ? 21.850 -0.333 -20.681 1.00 98.19 181 GLU A N 1
ATOM 1498 C CA . GLU A 1 181 ? 21.874 -1.246 -19.533 1.00 98.19 181 GLU A CA 1
ATOM 1499 C C . GLU A 1 181 ? 21.883 -0.479 -18.201 1.00 98.19 181 GLU A C 1
ATOM 1501 O O . GLU A 1 181 ? 21.173 -0.850 -17.264 1.00 98.19 181 GLU A O 1
ATOM 1506 N N . GLU A 1 182 ? 22.647 0.612 -18.114 1.00 98.38 182 GLU A N 1
ATOM 1507 C CA . GLU A 1 182 ? 22.683 1.473 -16.929 1.00 98.38 182 GLU A CA 1
ATOM 1508 C C . GLU A 1 182 ? 21.316 2.122 -16.662 1.00 98.38 182 GLU A C 1
ATOM 1510 O O . GLU A 1 182 ? 20.813 2.066 -15.539 1.00 98.38 182 GLU A O 1
ATOM 1515 N N . GLN A 1 183 ? 20.656 2.634 -17.706 1.00 97.62 183 GLN A N 1
ATOM 1516 C CA . GLN A 1 183 ? 19.299 3.180 -17.606 1.00 97.62 183 GLN A CA 1
ATOM 1517 C C . GLN A 1 183 ? 18.271 2.123 -17.185 1.00 97.62 183 GLN A C 1
ATOM 1519 O O . GLN A 1 183 ? 17.373 2.418 -16.397 1.00 97.62 183 GLN A O 1
ATOM 1524 N N . ALA A 1 184 ? 18.394 0.887 -17.679 1.00 98.25 184 ALA A N 1
ATOM 1525 C CA . ALA A 1 184 ? 17.513 -0.205 -17.274 1.00 98.25 184 ALA A CA 1
ATOM 1526 C C . ALA A 1 184 ? 17.655 -0.520 -15.776 1.00 98.25 184 ALA A C 1
ATOM 1528 O O . ALA A 1 184 ? 16.643 -0.649 -15.089 1.00 98.25 184 ALA A O 1
ATOM 1529 N N . LYS A 1 185 ? 18.889 -0.560 -15.251 1.00 98.12 185 LYS A N 1
ATOM 1530 C CA . LYS A 1 185 ? 19.154 -0.763 -13.815 1.00 98.12 185 LYS A CA 1
ATOM 1531 C C . LYS A 1 185 ? 18.639 0.391 -12.958 1.00 98.12 185 LYS A C 1
ATOM 1533 O O . LYS A 1 185 ? 18.094 0.158 -11.882 1.00 98.12 185 LYS A O 1
ATOM 1538 N N . GLU A 1 186 ? 18.795 1.631 -13.419 1.00 98.31 186 GLU A N 1
ATOM 1539 C CA . GLU A 1 186 ? 18.263 2.803 -12.716 1.00 98.31 186 GLU A CA 1
ATOM 1540 C C . GLU A 1 186 ? 16.729 2.765 -12.648 1.00 98.31 186 GLU A C 1
ATOM 1542 O O . GLU A 1 186 ? 16.147 3.037 -11.597 1.00 98.31 186 GLU A O 1
ATOM 1547 N N . ASN A 1 187 ? 16.068 2.394 -13.746 1.00 97.19 187 ASN A N 1
ATOM 1548 C CA . ASN A 1 187 ? 14.614 2.251 -13.780 1.00 97.19 187 ASN A CA 1
ATOM 1549 C C . ASN A 1 187 ? 14.137 1.107 -12.877 1.00 97.19 187 ASN A C 1
ATOM 1551 O O . ASN A 1 187 ? 13.198 1.304 -12.114 1.00 97.19 187 ASN A O 1
ATOM 1555 N N . GLU A 1 188 ? 14.823 -0.039 -12.877 1.00 98.31 188 GLU A N 1
ATOM 1556 C CA . GLU A 1 188 ? 14.516 -1.154 -11.971 1.00 98.31 188 GLU A CA 1
ATOM 1557 C C . GLU A 1 188 ? 14.627 -0.736 -10.494 1.00 98.31 188 GLU A C 1
ATOM 1559 O O . GLU A 1 188 ? 13.771 -1.082 -9.676 1.00 98.31 188 GLU A O 1
ATOM 1564 N N . LEU A 1 189 ? 15.649 0.055 -10.144 1.00 98.31 189 LEU A N 1
ATOM 1565 C CA . LEU A 1 189 ? 15.802 0.586 -8.790 1.00 98.31 189 LEU A CA 1
ATOM 1566 C C . LEU A 1 189 ? 14.653 1.536 -8.421 1.00 98.31 189 LEU A C 1
ATOM 1568 O O . LEU A 1 189 ? 14.083 1.402 -7.339 1.00 98.31 189 LEU A O 1
ATOM 1572 N N . LYS A 1 190 ? 14.271 2.448 -9.323 1.00 97.81 190 LYS A N 1
ATOM 1573 C CA . LYS A 1 190 ? 13.136 3.365 -9.112 1.00 97.81 190 LYS A CA 1
ATOM 1574 C C . LYS A 1 190 ? 11.815 2.620 -8.955 1.00 97.81 190 LYS A C 1
ATOM 1576 O O . LYS A 1 190 ? 11.018 2.979 -8.090 1.00 97.81 190 LYS A O 1
ATOM 1581 N N . ASP A 1 191 ? 11.592 1.578 -9.750 1.00 97.06 191 ASP A N 1
ATOM 1582 C CA . ASP A 1 191 ? 10.394 0.744 -9.661 1.00 97.06 191 ASP A CA 1
ATOM 1583 C C . ASP A 1 191 ? 10.340 0.003 -8.320 1.00 97.06 191 ASP A C 1
ATOM 1585 O O . ASP A 1 191 ? 9.287 -0.061 -7.679 1.00 97.06 191 ASP A O 1
ATOM 1589 N N . LYS A 1 192 ? 11.487 -0.493 -7.843 1.00 98.00 192 LYS A N 1
ATOM 1590 C CA . LYS A 1 192 ? 11.595 -1.119 -6.523 1.00 98.00 192 LYS A CA 1
ATOM 1591 C C . LYS A 1 192 ? 11.309 -0.128 -5.390 1.00 98.00 192 LYS A C 1
ATOM 1593 O O . LYS A 1 192 ? 10.519 -0.442 -4.503 1.00 98.00 192 LYS A O 1
ATOM 1598 N N . GLU A 1 193 ? 11.891 1.069 -5.430 1.00 98.44 193 GLU A N 1
ATOM 1599 C CA . GLU A 1 193 ? 11.634 2.126 -4.438 1.00 98.44 193 GLU A CA 1
ATOM 1600 C C . GLU A 1 193 ? 10.162 2.575 -4.440 1.00 98.44 193 GLU A C 1
ATOM 1602 O O . GLU A 1 193 ? 9.570 2.804 -3.381 1.00 98.44 193 GLU A O 1
ATOM 1607 N N . ALA A 1 194 ? 9.540 2.667 -5.620 1.00 98.25 194 ALA A N 1
ATOM 1608 C CA . ALA A 1 194 ? 8.122 2.983 -5.753 1.00 98.25 194 ALA A CA 1
ATOM 1609 C C . ALA A 1 194 ? 7.229 1.885 -5.151 1.00 98.25 194 ALA A C 1
ATOM 1611 O O . ALA A 1 194 ? 6.261 2.196 -4.453 1.00 98.25 194 ALA A O 1
ATOM 1612 N N . ALA A 1 195 ? 7.571 0.612 -5.370 1.00 98.12 195 ALA A N 1
ATOM 1613 C CA . ALA A 1 195 ? 6.856 -0.519 -4.786 1.00 98.12 195 ALA A CA 1
ATOM 1614 C C . ALA A 1 195 ? 6.986 -0.564 -3.253 1.00 98.12 195 ALA A C 1
ATOM 1616 O O . ALA A 1 195 ? 5.994 -0.796 -2.563 1.00 98.12 195 ALA A O 1
ATOM 1617 N N . GLU A 1 196 ? 8.179 -0.300 -2.710 1.00 98.56 196 GLU A N 1
ATOM 1618 C CA . GLU A 1 196 ? 8.410 -0.236 -1.259 1.00 98.56 196 GLU A CA 1
ATOM 1619 C C . GLU A 1 196 ? 7.620 0.907 -0.606 1.00 98.56 196 GLU A C 1
ATOM 1621 O O . GLU A 1 196 ? 6.987 0.705 0.433 1.00 98.56 196 GLU A O 1
ATOM 1626 N N . ARG A 1 197 ? 7.573 2.087 -1.240 1.00 98.31 197 ARG A N 1
ATOM 1627 C CA . ARG A 1 197 ? 6.731 3.201 -0.779 1.00 98.31 197 ARG A CA 1
ATOM 1628 C C . ARG A 1 197 ? 5.249 2.844 -0.751 1.00 98.31 197 ARG A C 1
ATOM 1630 O O . ARG A 1 197 ? 4.588 3.100 0.251 1.00 98.31 197 ARG A O 1
ATOM 1637 N N . LEU A 1 198 ? 4.738 2.242 -1.824 1.00 98.44 198 LEU A N 1
ATOM 1638 C CA . LEU A 1 198 ? 3.334 1.839 -1.899 1.00 98.44 198 LEU A CA 1
ATOM 1639 C C . LEU A 1 198 ? 2.990 0.793 -0.825 1.00 98.44 198 LEU A C 1
ATOM 1641 O O . LEU A 1 198 ? 1.922 0.853 -0.221 1.00 98.44 198 LEU A O 1
ATOM 1645 N N . ALA A 1 199 ? 3.897 -0.149 -0.558 1.00 98.50 199 ALA A N 1
ATOM 1646 C CA . ALA A 1 199 ? 3.711 -1.143 0.496 1.00 98.50 199 ALA A CA 1
ATOM 1647 C C . ALA A 1 199 ? 3.626 -0.500 1.891 1.00 98.50 199 ALA A C 1
ATOM 1649 O O . ALA A 1 199 ? 2.791 -0.908 2.699 1.00 98.50 199 ALA A O 1
ATOM 1650 N N . LEU A 1 200 ? 4.448 0.519 2.162 1.00 98.56 200 LEU A N 1
ATOM 1651 C CA . LEU A 1 200 ? 4.407 1.262 3.421 1.00 98.56 200 LEU A CA 1
ATOM 1652 C C . LEU A 1 200 ? 3.097 2.046 3.586 1.00 98.56 200 LEU A C 1
ATOM 1654 O O . LEU A 1 200 ? 2.504 2.013 4.661 1.00 98.56 200 LEU A O 1
ATOM 1658 N N . GLU A 1 201 ? 2.627 2.711 2.529 1.00 98.38 201 GLU A N 1
ATOM 1659 C CA . GLU A 1 201 ? 1.350 3.441 2.540 1.00 98.38 201 GLU A CA 1
ATOM 1660 C C . GLU A 1 201 ? 0.170 2.497 2.839 1.00 98.38 201 GLU A C 1
ATOM 1662 O O . GLU A 1 201 ? -0.643 2.781 3.718 1.00 98.38 201 GLU A O 1
ATOM 1667 N N . LEU A 1 202 ? 0.127 1.322 2.197 1.00 98.25 202 LEU A N 1
ATOM 1668 C CA . LEU A 1 202 ? -0.896 0.301 2.464 1.00 98.25 202 LEU A CA 1
ATOM 1669 C C . LEU A 1 202 ? -0.838 -0.241 3.898 1.00 98.25 202 LEU A C 1
ATOM 1671 O O . LEU A 1 202 ? -1.875 -0.536 4.491 1.00 98.25 202 LEU A O 1
ATOM 1675 N N . GLN A 1 203 ? 0.361 -0.389 4.465 1.00 98.06 203 GLN A N 1
ATOM 1676 C CA . GLN A 1 203 ? 0.517 -0.822 5.852 1.00 98.06 203 GLN A CA 1
ATOM 1677 C C . GLN A 1 203 ? -0.041 0.220 6.829 1.00 98.06 203 GLN A C 1
ATOM 1679 O O . GLN A 1 203 ? -0.738 -0.151 7.771 1.00 98.06 203 GLN A O 1
ATOM 1684 N N . GLN A 1 204 ? 0.235 1.505 6.594 1.00 98.31 204 GLN A N 1
ATOM 1685 C CA . GLN A 1 204 ? -0.275 2.601 7.423 1.00 98.31 204 GLN A CA 1
ATOM 1686 C C . GLN A 1 204 ? -1.801 2.708 7.348 1.00 98.31 204 GLN A C 1
ATOM 1688 O O . GLN A 1 204 ? -2.455 2.885 8.373 1.00 98.31 204 GLN A O 1
ATOM 1693 N N . GLU A 1 205 ? -2.381 2.552 6.156 1.00 98.25 205 GLU A N 1
ATOM 1694 C CA . GLU A 1 205 ? -3.837 2.529 5.978 1.00 98.25 205 GLU A CA 1
ATOM 1695 C C . GLU A 1 205 ? -4.477 1.347 6.725 1.00 98.25 205 GLU A C 1
ATOM 1697 O O . GLU A 1 205 ? -5.479 1.515 7.419 1.00 98.25 205 GLU A O 1
ATOM 1702 N N . ALA A 1 206 ? -3.870 0.159 6.649 1.00 97.88 206 ALA A N 1
ATOM 1703 C CA . ALA A 1 206 ? -4.352 -1.014 7.373 1.00 97.88 206 ALA A CA 1
ATOM 1704 C C . ALA A 1 206 ? -4.265 -0.847 8.900 1.00 97.88 206 ALA A C 1
ATOM 1706 O O . ALA A 1 206 ? -5.153 -1.307 9.616 1.00 97.88 206 ALA A O 1
ATOM 1707 N N . GLU A 1 207 ? -3.214 -0.206 9.413 1.00 98.06 207 GLU A N 1
ATOM 1708 C CA . GLU A 1 207 ? -3.070 0.088 10.843 1.00 98.06 207 GLU A CA 1
ATOM 1709 C C . GLU A 1 207 ? -4.115 1.105 11.318 1.00 98.06 207 GLU A C 1
ATOM 1711 O O . GLU A 1 207 ? -4.794 0.852 12.311 1.00 98.06 207 GLU A O 1
ATOM 1716 N N . ALA A 1 208 ? -4.344 2.176 10.552 1.00 97.62 208 ALA A N 1
ATOM 1717 C CA . ALA A 1 208 ? -5.381 3.161 10.853 1.00 97.62 208 ALA A CA 1
ATOM 1718 C C . ALA A 1 208 ? -6.786 2.534 10.900 1.00 97.62 208 ALA A C 1
ATOM 1720 O O . ALA A 1 208 ? -7.549 2.795 11.829 1.00 97.62 208 ALA A O 1
ATOM 1721 N N . LEU A 1 209 ? -7.110 1.650 9.950 1.00 97.38 209 LEU A N 1
ATOM 1722 C CA . LEU A 1 209 ? -8.382 0.920 9.954 1.00 97.38 209 LEU A CA 1
ATOM 1723 C C . LEU A 1 209 ? -8.528 0.018 11.185 1.00 97.38 209 LEU A C 1
ATOM 1725 O O . LEU A 1 209 ? -9.610 -0.056 11.762 1.00 97.38 209 LEU A O 1
ATOM 1729 N N . ARG A 1 210 ? -7.449 -0.640 11.627 1.00 96.88 210 ARG A N 1
ATOM 1730 C CA . ARG A 1 210 ? -7.475 -1.458 12.850 1.00 96.88 210 ARG A CA 1
ATOM 1731 C C . ARG A 1 210 ? -7.710 -0.609 14.096 1.00 96.88 210 ARG A C 1
ATOM 1733 O O . ARG A 1 210 ? -8.514 -1.000 14.935 1.00 96.88 210 ARG A O 1
ATOM 1740 N N . GLU A 1 211 ? -7.073 0.556 14.202 1.00 95.75 211 GLU A N 1
ATOM 1741 C CA . GLU A 1 211 ? -7.322 1.490 15.307 1.00 95.75 211 GLU A CA 1
ATOM 1742 C C . GLU A 1 211 ? -8.770 2.008 15.315 1.00 95.75 211 GLU A C 1
ATOM 1744 O O . GLU A 1 211 ? -9.371 2.182 16.377 1.00 95.75 211 GLU A O 1
ATOM 1749 N N . GLU A 1 212 ? -9.355 2.262 14.142 1.00 94.81 212 GLU A N 1
ATOM 1750 C CA . GLU A 1 212 ? -10.764 2.647 14.023 1.00 94.81 212 GLU A CA 1
ATOM 1751 C C . GLU A 1 212 ? -11.708 1.507 14.426 1.00 94.81 212 GLU A C 1
ATOM 1753 O O . GLU A 1 212 ? -12.661 1.740 15.173 1.00 94.81 212 GLU A O 1
ATOM 1758 N N . GLU A 1 213 ? -11.436 0.271 14.000 1.00 95.38 213 GLU A N 1
ATOM 1759 C CA . GLU A 1 213 ? -12.199 -0.912 14.417 1.00 95.38 213 GLU A CA 1
ATOM 1760 C C . GLU A 1 213 ? -12.118 -1.134 15.933 1.00 95.38 213 GLU A C 1
ATOM 1762 O O . GLU A 1 213 ? -13.138 -1.401 16.575 1.00 95.38 213 GLU A O 1
ATOM 1767 N N . GLU A 1 214 ? -10.937 -0.975 16.532 1.00 92.12 214 GLU A N 1
ATOM 1768 C CA . GLU A 1 214 ? -10.752 -1.048 17.985 1.00 92.12 214 GLU A CA 1
ATOM 1769 C C . GLU A 1 214 ? -11.571 0.032 18.704 1.00 92.12 214 GLU A C 1
ATOM 1771 O O . GLU A 1 214 ? -12.263 -0.272 19.680 1.00 92.12 214 GLU A O 1
ATOM 1776 N N . LYS A 1 215 ? -11.606 1.262 18.173 1.00 90.19 215 LYS A N 1
ATOM 1777 C CA . LYS A 1 215 ? -12.447 2.343 18.714 1.00 90.19 215 LYS A CA 1
ATOM 1778 C C . LYS A 1 215 ? -13.942 2.068 18.577 1.00 90.19 215 LYS A C 1
ATOM 1780 O O . LYS A 1 215 ? -14.711 2.371 19.491 1.00 90.19 215 LYS A O 1
ATOM 1785 N N . HIS A 1 216 ? -14.370 1.480 17.464 1.00 90.38 216 HIS A N 1
ATOM 1786 C CA . HIS A 1 216 ? -15.770 1.125 17.244 1.00 90.38 216 HIS A CA 1
ATOM 1787 C C . HIS A 1 216 ? -16.243 -0.025 18.139 1.00 90.38 216 HIS A C 1
ATOM 1789 O O . HIS A 1 216 ? -17.401 -0.018 18.566 1.00 90.38 216 HIS A O 1
ATOM 1795 N N . ASN A 1 217 ? -15.350 -0.962 18.464 1.00 92.12 217 ASN A N 1
ATOM 1796 C CA . ASN A 1 217 ? -15.639 -2.123 19.305 1.00 92.12 217 ASN A CA 1
ATOM 1797 C C . ASN A 1 217 ? -15.630 -1.827 20.814 1.00 92.12 217 ASN A C 1
ATOM 1799 O O . ASN A 1 217 ? -16.012 -2.697 21.599 1.00 92.12 217 ASN A O 1
ATOM 1803 N N . MET A 1 218 ? -15.242 -0.621 21.243 1.00 93.50 218 MET A N 1
ATOM 1804 C CA . MET A 1 218 ? -15.361 -0.223 22.647 1.00 93.50 218 MET A CA 1
ATOM 1805 C C . MET A 1 218 ? -16.844 -0.142 23.074 1.00 93.50 218 MET A C 1
ATOM 1807 O O . MET A 1 218 ? -17.680 0.360 22.307 1.00 93.50 218 MET A O 1
ATOM 1811 N N . PRO A 1 219 ? -17.204 -0.631 24.276 1.00 94.56 219 PRO A N 1
ATOM 1812 C CA . PRO A 1 219 ? -18.579 -0.604 24.761 1.00 94.56 219 PRO A CA 1
ATOM 1813 C C . PRO A 1 219 ? -19.040 0.828 25.060 1.00 94.56 219 PRO A C 1
ATOM 1815 O O . PRO A 1 219 ? -18.266 1.664 25.523 1.00 94.56 219 PRO A O 1
ATOM 1818 N N . ASP A 1 220 ? -20.323 1.098 24.816 1.00 95.94 220 ASP A N 1
ATOM 1819 C CA . ASP A 1 220 ? -20.951 2.379 25.153 1.00 95.94 220 ASP A CA 1
ATOM 1820 C C . ASP A 1 220 ? -21.467 2.357 26.596 1.00 95.94 220 ASP A C 1
ATOM 1822 O O . ASP A 1 220 ? -22.220 1.456 26.984 1.00 95.94 220 ASP A O 1
ATOM 1826 N N . CYS A 1 221 ? -21.139 3.387 27.372 1.00 96.38 221 CYS A N 1
ATOM 1827 C CA . CYS A 1 221 ? -21.731 3.617 28.684 1.00 96.38 221 CYS A CA 1
ATOM 1828 C C . CYS A 1 221 ? -23.212 3.962 28.537 1.00 96.38 221 CYS A C 1
ATOM 1830 O O . CYS A 1 221 ? -23.572 4.936 27.885 1.00 96.38 221 CYS A O 1
ATOM 1832 N N . LYS A 1 222 ? -24.106 3.221 29.193 1.00 94.69 222 LYS A N 1
ATOM 1833 C CA . LYS A 1 222 ? -25.560 3.448 29.058 1.00 94.69 222 LYS A CA 1
ATOM 1834 C C . LYS A 1 222 ? -26.091 4.669 29.821 1.00 94.69 222 LYS A C 1
ATOM 1836 O O . LYS A 1 222 ? -27.278 4.962 29.730 1.00 94.69 222 LYS A O 1
ATOM 1841 N N . ILE A 1 223 ? -25.235 5.364 30.576 1.00 96.06 223 ILE A N 1
ATOM 1842 C CA . ILE A 1 223 ? -25.601 6.579 31.321 1.00 96.06 223 ILE A CA 1
ATOM 1843 C C . ILE A 1 223 ? -25.312 7.838 30.491 1.00 96.06 223 ILE A C 1
ATOM 1845 O O . ILE A 1 223 ? -26.208 8.662 30.326 1.00 96.06 223 ILE A O 1
ATOM 1849 N N . CYS A 1 224 ? -24.090 7.992 29.966 1.00 96.62 224 CYS A N 1
ATOM 1850 C CA . CYS A 1 224 ? -23.702 9.158 29.157 1.00 96.62 224 CYS A CA 1
ATOM 1851 C C . CYS A 1 224 ? -23.721 8.908 27.641 1.00 96.62 224 CYS A C 1
ATOM 1853 O O . CYS A 1 224 ? -23.722 9.873 26.885 1.00 96.62 224 CYS A O 1
ATOM 1855 N N . PHE A 1 225 ? -23.788 7.645 27.204 1.00 95.50 225 PHE A N 1
ATOM 1856 C CA . PHE A 1 225 ? -23.692 7.196 25.806 1.00 95.50 225 PHE A CA 1
ATOM 1857 C C . PHE A 1 225 ? -22.320 7.380 25.141 1.00 95.50 225 PHE A C 1
ATOM 1859 O O . PHE A 1 225 ? -22.209 7.185 23.932 1.00 95.50 225 PHE A O 1
ATOM 1866 N N . ASP A 1 226 ? -21.275 7.674 25.918 1.00 96.12 226 ASP A N 1
ATOM 1867 C CA . ASP A 1 226 ? -19.897 7.743 25.426 1.00 96.12 226 ASP A CA 1
ATOM 1868 C C . ASP A 1 226 ? -19.186 6.379 25.504 1.00 96.12 226 ASP A C 1
ATOM 1870 O O . ASP A 1 226 ? -19.574 5.491 26.272 1.00 96.12 226 ASP A O 1
ATOM 1874 N N . LYS A 1 227 ? -18.115 6.216 24.718 1.00 95.50 227 LYS A N 1
ATOM 1875 C CA . LYS A 1 227 ? -17.262 5.016 24.707 1.00 95.50 227 LYS A CA 1
ATOM 1876 C C . LYS A 1 227 ? -16.471 4.887 26.010 1.00 95.50 227 LYS A C 1
ATOM 1878 O O . LYS A 1 227 ? -15.954 5.881 26.517 1.00 95.50 227 LYS A O 1
ATOM 1883 N N . ILE A 1 228 ? -16.368 3.671 26.544 1.00 95.88 228 ILE A N 1
ATOM 1884 C CA . ILE A 1 228 ? -15.591 3.373 27.756 1.00 95.88 228 ILE A CA 1
ATOM 1885 C C . ILE A 1 228 ? -14.193 2.899 27.355 1.00 95.88 228 ILE A C 1
ATOM 1887 O O . ILE A 1 228 ? -14.062 1.937 26.598 1.00 95.88 228 ILE A O 1
ATOM 1891 N N . GLU A 1 229 ? -13.161 3.568 27.869 1.00 93.62 229 GLU A N 1
ATOM 1892 C CA . GLU A 1 229 ? -11.766 3.165 27.683 1.00 93.62 229 GLU A CA 1
ATOM 1893 C C . GLU A 1 229 ? -11.453 1.889 28.474 1.00 93.62 229 GLU A C 1
ATOM 1895 O 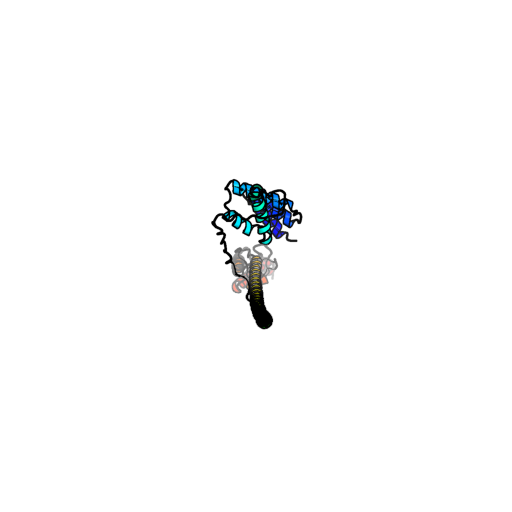O . GLU A 1 229 ? -12.038 1.638 29.527 1.00 93.62 229 GLU A O 1
ATOM 1900 N N . PHE A 1 230 ? -10.499 1.083 27.993 1.00 89.56 230 PHE A N 1
ATOM 1901 C CA . PHE A 1 230 ? -10.139 -0.190 28.632 1.00 89.56 230 PHE A CA 1
ATOM 1902 C C . PHE A 1 230 ? -9.707 -0.048 30.098 1.00 89.56 230 PHE A C 1
ATOM 1904 O O . PHE A 1 230 ? -9.934 -0.962 30.888 1.00 89.56 230 PHE A O 1
ATOM 1911 N N . GLU A 1 231 ? -9.106 1.086 30.458 1.00 89.88 231 GLU A N 1
ATOM 1912 C CA . GLU A 1 231 ? -8.635 1.370 31.818 1.00 89.88 231 GLU A CA 1
ATOM 1913 C C . GLU A 1 231 ? -9.789 1.595 32.812 1.00 89.88 231 GLU A C 1
ATOM 1915 O O . GLU A 1 231 ? -9.632 1.327 34.003 1.00 89.88 231 GLU A O 1
ATOM 1920 N N . ASP A 1 232 ? -10.964 1.995 32.315 1.00 87.56 232 ASP A N 1
ATOM 1921 C CA . ASP A 1 232 ? -12.169 2.269 33.105 1.00 87.56 232 ASP A CA 1
ATOM 1922 C C . ASP A 1 232 ? -13.185 1.112 33.088 1.00 87.56 232 ASP A C 1
ATOM 1924 O O . ASP A 1 232 ? -14.292 1.235 33.625 1.00 87.56 232 ASP A O 1
ATOM 1928 N N . LEU A 1 233 ? -12.842 -0.029 32.479 1.00 87.75 233 LEU A N 1
ATOM 1929 C CA . LEU A 1 233 ? -13.729 -1.190 32.415 1.00 87.75 233 LEU A CA 1
ATOM 1930 C C . LEU A 1 233 ? -13.787 -1.911 33.763 1.00 87.75 233 LEU A C 1
ATOM 1932 O O . LEU A 1 233 ? -12.885 -2.664 34.126 1.00 87.75 233 LEU A O 1
ATOM 1936 N N . ASN A 1 234 ? -14.908 -1.764 34.465 1.00 88.81 234 ASN A N 1
ATOM 1937 C CA . ASN A 1 234 ? -15.249 -2.623 35.593 1.00 88.81 234 ASN A CA 1
ATOM 1938 C C . ASN A 1 234 ? -16.649 -3.240 35.378 1.00 88.81 234 ASN A C 1
ATOM 1940 O O . ASN A 1 234 ? -17.666 -2.651 35.748 1.00 88.81 234 ASN A O 1
ATOM 1944 N N . PRO A 1 235 ? -16.746 -4.385 34.679 1.00 93.12 235 PRO A N 1
ATOM 1945 C CA . PRO A 1 235 ? -18.035 -4.968 34.333 1.00 93.12 235 PRO A CA 1
ATOM 1946 C C . PRO A 1 235 ? -18.790 -5.412 35.587 1.00 93.12 235 PRO A C 1
ATOM 1948 O O . PRO A 1 235 ? -18.234 -6.083 36.452 1.00 93.12 235 PRO A O 1
ATOM 1951 N N . LEU A 1 236 ? -20.080 -5.081 35.647 1.00 96.19 236 LEU A N 1
ATOM 1952 C CA . LEU A 1 236 ? -20.978 -5.657 36.645 1.00 96.19 236 LEU A CA 1
ATOM 1953 C C . LEU A 1 236 ? -21.162 -7.162 36.382 1.00 96.19 236 LEU A C 1
ATOM 1955 O O . LEU A 1 236 ? -20.966 -7.637 35.261 1.00 96.19 236 LEU A O 1
ATOM 1959 N N . ILE A 1 237 ? -21.650 -7.910 37.367 1.00 95.88 237 ILE A N 1
ATOM 1960 C CA . ILE A 1 237 ? -22.001 -9.336 37.262 1.00 95.88 237 ILE A CA 1
ATOM 1961 C C . ILE A 1 237 ? -23.016 -9.572 36.136 1.00 95.88 237 ILE A C 1
ATOM 1963 O O . ILE A 1 237 ? -22.996 -10.604 35.465 1.00 95.88 237 ILE A O 1
ATOM 1967 N N . CYS A 1 238 ? -23.889 -8.594 35.881 1.00 96.75 238 CYS A N 1
ATOM 1968 C CA . CYS A 1 238 ? -24.847 -8.633 34.779 1.00 96.75 238 CYS A CA 1
ATOM 1969 C C . CYS A 1 238 ? -24.233 -8.341 33.393 1.00 96.75 238 CYS A C 1
ATOM 1971 O O . CYS A 1 238 ? -24.954 -8.398 32.399 1.00 96.75 238 CYS A O 1
ATOM 1973 N N . GLY A 1 239 ? -22.939 -8.014 33.313 1.00 95.81 239 GLY A N 1
ATOM 1974 C CA . GLY A 1 239 ? -22.190 -7.745 32.081 1.00 95.81 239 GLY A CA 1
ATOM 1975 C C . GLY A 1 239 ? -22.301 -6.315 31.539 1.00 95.81 239 GLY A C 1
ATOM 1976 O O . GLY A 1 239 ? -21.616 -5.981 30.574 1.00 95.81 239 GLY A O 1
ATOM 1977 N N . HIS A 1 240 ? -23.133 -5.459 32.140 1.00 96.88 240 HIS A N 1
ATOM 1978 C CA . HIS A 1 240 ? -23.238 -4.055 31.739 1.00 96.88 240 HIS A CA 1
ATOM 1979 C C . HIS A 1 240 ? -22.049 -3.250 32.269 1.00 96.88 240 HIS A C 1
ATOM 1981 O O . HIS A 1 240 ? -21.565 -3.482 33.378 1.00 96.88 240 HIS A O 1
ATOM 1987 N N . MET A 1 241 ? -21.592 -2.296 31.460 1.00 95.88 241 MET A N 1
ATOM 1988 C CA . MET A 1 241 ? -20.405 -1.486 31.719 1.00 95.88 241 MET A CA 1
ATOM 1989 C C . MET A 1 241 ? -20.773 -0.003 31.712 1.00 95.88 241 MET A C 1
ATOM 1991 O O . MET A 1 241 ? -21.608 0.446 30.923 1.00 95.88 241 MET A O 1
ATOM 1995 N N . PHE A 1 242 ? -20.145 0.749 32.609 1.00 96.62 242 PHE A N 1
ATOM 1996 C CA . PHE A 1 242 ? -20.374 2.175 32.810 1.00 96.62 242 PHE A CA 1
ATOM 1997 C C . PHE A 1 242 ? -19.044 2.843 33.138 1.00 96.62 242 PHE A C 1
ATOM 1999 O O . PHE A 1 242 ? -18.217 2.232 33.813 1.00 96.62 242 PHE A O 1
ATOM 2006 N N . HIS A 1 243 ? -18.849 4.103 32.739 1.00 96.44 243 HIS A N 1
ATOM 2007 C CA . HIS A 1 243 ? -17.729 4.876 33.282 1.00 96.44 243 HIS A CA 1
ATOM 2008 C C . HIS A 1 243 ? -17.869 4.973 34.795 1.00 96.44 243 HIS A C 1
ATOM 2010 O O . HIS A 1 243 ? -18.965 5.231 35.310 1.00 96.44 243 HIS A O 1
ATOM 2016 N N . ARG A 1 244 ? -16.749 4.861 35.508 1.00 94.88 244 ARG A N 1
ATOM 2017 C CA . ARG A 1 244 ? -16.710 5.034 36.962 1.00 94.88 244 ARG A CA 1
ATOM 2018 C C . ARG A 1 244 ? -17.331 6.365 37.387 1.00 94.88 244 ARG A C 1
ATOM 2020 O O . ARG A 1 244 ? -18.161 6.398 38.293 1.00 94.88 244 ARG A O 1
ATOM 2027 N N . GLU A 1 245 ? -17.008 7.439 36.672 1.00 95.12 245 GLU A N 1
ATOM 2028 C CA . GLU A 1 245 ? -17.540 8.784 36.917 1.00 95.12 245 GLU A CA 1
ATOM 2029 C C . GLU A 1 245 ? -19.059 8.886 36.726 1.00 95.12 245 GLU A C 1
ATOM 2031 O O . GLU A 1 245 ? -19.712 9.679 37.400 1.00 95.12 245 GLU A O 1
ATOM 2036 N N . CYS A 1 246 ? -19.640 8.069 35.844 1.00 96.75 246 CYS A N 1
ATOM 2037 C CA . CYS A 1 246 ? -21.086 8.019 35.630 1.00 96.75 246 CYS A CA 1
ATOM 2038 C C . CYS A 1 246 ? -21.788 7.152 36.679 1.00 96.75 246 CYS A C 1
ATOM 2040 O O . CYS A 1 246 ? -22.894 7.472 37.123 1.00 96.75 246 CYS A O 1
ATOM 2042 N N . PHE A 1 247 ? -21.157 6.047 37.078 1.00 96.25 247 PHE A N 1
ATOM 2043 C CA . PHE A 1 247 ? -21.771 5.066 37.963 1.00 96.25 247 PHE A CA 1
ATOM 2044 C C . PHE A 1 247 ? -21.692 5.467 39.444 1.00 96.25 247 PHE A C 1
ATOM 2046 O O . PHE A 1 247 ? -22.665 5.282 40.175 1.00 96.25 247 PHE A O 1
ATOM 2053 N N . MET A 1 248 ? -20.600 6.104 39.888 1.00 95.81 248 MET A N 1
ATOM 2054 C CA . MET A 1 248 ? -20.451 6.559 41.281 1.00 95.81 248 MET A CA 1
ATOM 2055 C C . MET A 1 248 ? -21.592 7.502 41.734 1.00 95.81 248 MET A C 1
ATOM 2057 O O . MET A 1 248 ? -22.197 7.245 42.782 1.00 95.81 248 MET A O 1
ATOM 2061 N N . PRO A 1 249 ? -21.969 8.562 40.981 1.00 96.25 249 PRO A N 1
ATOM 2062 C CA . PRO A 1 249 ? -23.093 9.424 41.349 1.00 96.25 249 PRO A CA 1
ATOM 2063 C C . PRO A 1 249 ? -24.433 8.686 41.362 1.00 96.25 249 PRO A C 1
ATOM 2065 O O . PRO A 1 249 ? -25.278 8.986 42.204 1.00 96.25 249 PRO A O 1
ATOM 2068 N N . TYR A 1 250 ? -24.626 7.714 40.463 1.00 96.12 250 TYR A N 1
ATOM 2069 C CA . TYR A 1 250 ? -25.826 6.877 40.439 1.00 96.12 250 TYR A CA 1
ATOM 2070 C C . TYR A 1 250 ? -25.960 6.066 41.735 1.00 96.12 250 TYR A C 1
ATOM 2072 O O . TYR A 1 250 ? -27.002 6.131 42.392 1.00 96.12 250 TYR A O 1
ATOM 2080 N N . ILE A 1 251 ? -24.892 5.379 42.153 1.00 95.81 251 ILE A N 1
ATOM 2081 C CA . ILE A 1 251 ? -24.858 4.623 43.412 1.00 95.81 251 ILE A CA 1
ATOM 2082 C C . ILE A 1 251 ? -25.089 5.550 44.610 1.00 95.81 251 ILE A C 1
ATOM 2084 O O . ILE A 1 251 ? -25.952 5.278 45.446 1.00 95.81 251 ILE A O 1
ATOM 2088 N N . LYS A 1 252 ? -24.404 6.698 44.663 1.00 95.38 252 LYS A N 1
ATOM 2089 C CA . LYS A 1 252 ? -24.572 7.698 45.731 1.00 95.38 252 LYS A CA 1
ATOM 2090 C C . LYS A 1 252 ? -26.009 8.218 45.830 1.00 95.38 252 LYS A C 1
ATOM 2092 O O . LYS A 1 252 ? -26.551 8.356 46.931 1.00 95.38 252 LYS A O 1
ATOM 2097 N N . LEU A 1 253 ? -26.653 8.481 44.693 1.00 94.81 253 LEU A N 1
ATOM 2098 C CA . LEU A 1 253 ? -28.055 8.893 44.643 1.00 94.81 253 LEU A CA 1
ATOM 2099 C C . LEU A 1 253 ? -28.981 7.793 45.182 1.00 94.81 253 LEU A C 1
ATOM 2101 O O . LEU A 1 253 ? -29.889 8.089 45.955 1.00 94.81 253 LEU A O 1
ATOM 2105 N N . LYS A 1 254 ? -28.728 6.525 44.835 1.00 94.62 254 LYS A N 1
ATOM 2106 C CA . LYS A 1 254 ? -29.500 5.386 45.353 1.00 94.62 254 LYS A CA 1
ATOM 2107 C C . LYS A 1 254 ? -29.323 5.203 46.860 1.00 94.62 254 LYS A C 1
ATOM 2109 O O . LYS A 1 254 ? -30.324 5.101 47.558 1.00 94.62 254 LYS A O 1
ATOM 2114 N N . ILE A 1 255 ? -28.098 5.271 47.382 1.00 92.88 255 ILE A N 1
ATOM 2115 C CA . ILE A 1 255 ? -27.831 5.161 48.829 1.00 92.88 255 ILE A CA 1
ATOM 2116 C C . ILE A 1 255 ? -28.527 6.283 49.617 1.00 92.88 255 ILE A C 1
ATOM 2118 O O . ILE A 1 255 ? -29.023 6.063 50.720 1.00 92.88 255 ILE A O 1
ATOM 2122 N N . THR A 1 256 ? -28.567 7.500 49.068 1.00 91.81 256 THR A N 1
ATOM 2123 C CA . THR A 1 256 ? -29.191 8.654 49.737 1.00 91.81 256 THR A CA 1
ATOM 2124 C C . THR A 1 256 ? -30.715 8.680 49.610 1.00 91.81 256 THR A C 1
ATOM 2126 O O . THR A 1 256 ? -31.390 9.240 50.480 1.00 91.81 256 THR A O 1
ATOM 2129 N N . SER A 1 257 ? -31.281 8.058 48.573 1.00 89.75 257 SER A N 1
ATOM 2130 C CA . SER A 1 257 ? -32.724 7.854 48.467 1.00 89.75 257 SER A CA 1
ATOM 2131 C C . SER A 1 257 ? -33.171 6.766 49.447 1.00 89.75 257 SER A C 1
ATOM 2133 O O . SER A 1 257 ? -32.788 5.606 49.314 1.00 89.75 257 SER A O 1
ATOM 2135 N N . LYS A 1 258 ? -34.009 7.122 50.430 1.00 73.69 258 LYS A N 1
ATOM 2136 C CA . LYS A 1 258 ? -34.529 6.177 51.440 1.00 73.69 258 LYS A CA 1
ATOM 2137 C C . LYS A 1 258 ? -35.223 4.943 50.840 1.00 73.69 258 LYS A C 1
ATOM 2139 O O . LYS A 1 258 ? -35.318 3.926 51.514 1.00 73.69 258 LYS A O 1
ATOM 2144 N N . ASP A 1 259 ? -35.665 5.024 49.587 1.00 70.75 259 ASP A N 1
ATOM 2145 C CA . ASP A 1 259 ? -36.404 3.964 48.900 1.00 70.75 259 ASP A CA 1
ATOM 2146 C C . ASP A 1 259 ? -35.523 2.811 48.377 1.00 70.75 259 ASP A C 1
ATOM 2148 O O . ASP A 1 259 ? -36.064 1.791 47.958 1.00 70.75 259 ASP A O 1
ATOM 2152 N N . ALA A 1 260 ? -34.187 2.929 48.385 1.00 68.44 260 ALA A N 1
ATOM 2153 C CA . ALA A 1 260 ? -33.307 1.977 47.689 1.00 68.44 260 ALA A CA 1
ATOM 2154 C C . ALA A 1 260 ? -32.318 1.205 48.581 1.00 68.44 260 ALA A C 1
ATOM 2156 O O . ALA A 1 260 ? -31.445 0.525 48.049 1.00 68.44 260 ALA A O 1
ATOM 2157 N N . VAL A 1 261 ? -32.458 1.255 49.912 1.00 72.50 261 VAL A N 1
ATOM 2158 C CA . VAL A 1 261 ? -31.504 0.620 50.851 1.00 72.50 261 VAL A CA 1
ATOM 2159 C C . VAL A 1 261 ? -31.327 -0.888 50.600 1.00 72.50 261 VAL A C 1
ATOM 2161 O O . VAL A 1 261 ? -30.228 -1.408 50.781 1.00 72.50 261 VAL A O 1
ATOM 2164 N N . ASN A 1 262 ? -32.378 -1.576 50.140 1.00 80.38 262 ASN A N 1
ATOM 2165 C CA . ASN A 1 262 ? -32.340 -3.028 49.934 1.00 80.38 262 ASN A CA 1
ATOM 2166 C C . ASN A 1 262 ? -32.149 -3.460 48.473 1.00 80.38 262 ASN A C 1
ATOM 2168 O O . ASN A 1 262 ? -31.747 -4.593 48.243 1.00 80.38 262 ASN A O 1
ATOM 2172 N N . ASN A 1 263 ? -32.404 -2.587 47.491 1.00 88.44 263 ASN A N 1
ATOM 2173 C CA . ASN A 1 263 ? -32.481 -2.983 46.079 1.00 88.44 263 ASN A CA 1
ATOM 2174 C C . ASN A 1 263 ? -31.760 -1.972 45.172 1.00 88.44 263 ASN A C 1
ATOM 2176 O O . ASN A 1 263 ? -32.357 -1.384 44.260 1.00 88.44 263 ASN A O 1
ATOM 2180 N N . ILE A 1 264 ? -30.464 -1.746 45.414 1.00 94.88 264 ILE A N 1
ATOM 2181 C CA . ILE A 1 264 ? -29.632 -1.046 44.430 1.00 94.88 264 ILE A CA 1
ATOM 2182 C C . ILE A 1 264 ? -29.454 -1.986 43.237 1.00 94.88 264 ILE A C 1
ATOM 2184 O O . ILE A 1 264 ? -28.953 -3.096 43.371 1.00 94.88 264 ILE A O 1
ATOM 2188 N N . SER A 1 265 ? -29.912 -1.546 42.070 1.00 96.50 265 SER A N 1
ATOM 2189 C CA . SER A 1 265 ? -29.943 -2.349 40.851 1.00 96.50 265 SER A CA 1
ATOM 2190 C C . SER A 1 265 ? -29.242 -1.644 39.697 1.00 96.50 265 SER A C 1
ATOM 2192 O O . SER A 1 265 ? -29.145 -0.412 39.662 1.00 96.50 265 SER A O 1
ATOM 2194 N N . CYS A 1 266 ? -28.760 -2.434 38.739 1.00 97.19 266 CYS A N 1
ATOM 2195 C CA . CYS A 1 266 ? -28.188 -1.950 37.490 1.00 97.19 266 CYS A CA 1
ATOM 2196 C C . CYS A 1 266 ? -29.184 -1.014 36.768 1.00 97.19 266 CYS A C 1
ATOM 2198 O O . CYS A 1 266 ? -30.355 -1.374 36.620 1.00 97.19 266 CYS A O 1
ATOM 2200 N N . PRO A 1 267 ? -28.754 0.167 36.289 1.00 95.62 267 PRO A N 1
ATOM 2201 C CA . PRO A 1 267 ? -29.645 1.114 35.623 1.00 95.62 267 PRO A CA 1
ATOM 2202 C C . PRO A 1 267 ? -30.137 0.634 34.250 1.00 95.62 267 PRO A C 1
ATOM 2204 O O . PRO A 1 267 ? -31.134 1.168 33.776 1.00 95.62 267 PRO A O 1
ATOM 2207 N N . ASP A 1 268 ? -29.473 -0.351 33.631 1.00 96.69 268 ASP A N 1
ATOM 2208 C CA . ASP A 1 268 ? -29.851 -0.887 32.312 1.00 96.69 268 ASP A CA 1
ATOM 2209 C C . ASP A 1 268 ? -30.775 -2.115 32.423 1.00 96.69 268 ASP A C 1
ATOM 2211 O O . ASP A 1 268 ? -31.869 -2.137 31.867 1.00 96.69 268 ASP A O 1
ATOM 2215 N N . CYS A 1 269 ? -30.382 -3.133 33.201 1.00 96.88 269 CYS A N 1
ATOM 2216 C CA . CYS A 1 269 ? -31.122 -4.405 33.284 1.00 96.88 269 CYS A CA 1
ATOM 2217 C C . CYS A 1 269 ? -31.872 -4.650 34.599 1.00 96.88 269 CYS A C 1
ATOM 2219 O O . CYS A 1 269 ? -32.542 -5.672 34.731 1.00 96.88 269 CYS A O 1
ATOM 2221 N N . HIS A 1 270 ? -31.749 -3.752 35.578 1.00 95.94 270 HIS A N 1
ATOM 2222 C CA . HIS A 1 270 ? -32.362 -3.866 36.907 1.00 95.94 270 HIS A CA 1
ATOM 2223 C C . HIS A 1 270 ? -31.953 -5.091 37.745 1.00 95.94 270 HIS A C 1
ATOM 2225 O O . HIS A 1 270 ? -32.541 -5.318 38.801 1.00 95.94 270 HIS A O 1
ATOM 2231 N N . THR A 1 271 ? -30.924 -5.844 37.344 1.00 96.88 271 THR A N 1
ATOM 2232 C CA . THR A 1 271 ? -30.303 -6.863 38.205 1.00 96.88 271 THR A CA 1
ATOM 2233 C C . THR A 1 271 ? -29.769 -6.211 39.479 1.00 96.88 271 THR A C 1
ATOM 2235 O O . THR A 1 271 ? -29.120 -5.164 39.404 1.00 96.88 271 THR A O 1
ATOM 2238 N N . GLU A 1 272 ? -30.068 -6.802 40.636 1.00 96.19 272 GLU A N 1
ATOM 2239 C CA . GLU A 1 272 ? -29.563 -6.350 41.938 1.00 96.19 272 GLU A CA 1
ATOM 2240 C C . GLU A 1 272 ? -28.036 -6.438 41.976 1.00 96.19 272 GLU A C 1
ATOM 2242 O O . GLU A 1 272 ? -27.457 -7.412 41.493 1.00 96.19 272 GLU A O 1
ATOM 2247 N N . LEU A 1 273 ? -27.407 -5.395 42.514 1.00 96.12 273 LEU A N 1
ATOM 2248 C CA . LEU A 1 273 ? -25.959 -5.326 42.678 1.00 96.12 273 LEU A CA 1
ATOM 2249 C C . LEU A 1 273 ? -25.562 -5.951 44.009 1.00 96.12 273 LEU A C 1
ATOM 2251 O O . LEU A 1 273 ? -26.253 -5.758 45.015 1.00 96.12 273 LEU A O 1
ATOM 2255 N N . ASP A 1 274 ? -24.438 -6.657 44.028 1.00 95.38 274 ASP A N 1
ATOM 2256 C CA . ASP A 1 274 ? -23.892 -7.172 45.275 1.00 95.38 274 ASP A CA 1
ATOM 2257 C C . ASP A 1 274 ? -23.139 -6.086 46.071 1.00 95.38 274 ASP A C 1
ATOM 2259 O O . ASP A 1 274 ? -22.855 -4.980 45.599 1.00 95.38 274 ASP A O 1
ATOM 2263 N N . ASN A 1 275 ? -22.829 -6.388 47.332 1.00 94.38 275 ASN A N 1
ATOM 2264 C CA . ASN A 1 275 ? -22.139 -5.441 48.205 1.00 94.38 275 ASN A CA 1
ATOM 2265 C C . ASN A 1 275 ? -20.712 -5.116 47.731 1.00 94.38 275 ASN A C 1
ATOM 2267 O O . ASN A 1 275 ? -20.233 -4.019 48.012 1.00 94.38 275 ASN A O 1
ATOM 2271 N N . GLN A 1 276 ? -20.041 -6.032 47.024 1.00 95.62 276 GLN A N 1
ATOM 2272 C CA . GLN A 1 276 ? -18.688 -5.817 46.514 1.00 95.62 276 GLN A CA 1
ATOM 2273 C C . GLN A 1 276 ? -18.712 -4.853 45.323 1.00 95.62 276 GLN A C 1
ATOM 2275 O O . GLN A 1 276 ? -17.970 -3.876 45.327 1.00 95.62 276 GLN A O 1
ATOM 2280 N N . GLU A 1 277 ? -19.627 -5.055 44.372 1.00 95.94 277 GLU A N 1
ATOM 2281 C CA . GLU A 1 277 ? -19.879 -4.141 43.260 1.00 95.94 277 GLU A CA 1
ATOM 2282 C C . GLU A 1 277 ? -20.208 -2.744 43.790 1.00 95.94 277 GLU A C 1
ATOM 2284 O O . GLU A 1 277 ? -19.628 -1.752 43.355 1.00 95.94 277 GLU A O 1
ATOM 2289 N N . ILE A 1 278 ? -21.095 -2.637 44.785 1.00 95.81 278 ILE A N 1
ATOM 2290 C CA . ILE A 1 278 ? -21.423 -1.338 45.380 1.00 95.81 278 ILE A CA 1
ATOM 2291 C C . ILE A 1 278 ? -20.187 -0.714 46.044 1.00 95.81 278 ILE A C 1
ATOM 2293 O O . ILE A 1 278 ? -19.957 0.484 45.883 1.00 95.81 278 ILE A O 1
ATOM 2297 N N . GLN A 1 279 ? -19.385 -1.495 46.770 1.00 95.62 279 GLN A N 1
ATOM 2298 C CA . GLN A 1 279 ? -18.177 -1.014 47.442 1.00 95.62 279 GLN A CA 1
ATOM 2299 C C . GLN A 1 279 ? -17.120 -0.501 46.453 1.00 95.62 279 GLN A C 1
ATOM 2301 O O . GLN A 1 279 ? -16.514 0.541 46.706 1.00 95.62 279 GLN A O 1
ATOM 2306 N N . ASP A 1 280 ? -16.925 -1.179 45.322 1.00 94.75 280 ASP A N 1
ATOM 2307 C CA . ASP A 1 280 ? -15.930 -0.810 44.305 1.00 94.75 280 ASP A CA 1
ATOM 2308 C C . ASP A 1 280 ? -16.240 0.554 43.654 1.00 94.75 280 ASP A C 1
ATOM 2310 O O . ASP A 1 280 ? -15.338 1.298 43.243 1.00 94.75 280 ASP A O 1
ATOM 2314 N N . TYR A 1 281 ? -17.525 0.914 43.614 1.00 94.31 281 TYR A N 1
ATOM 2315 C CA . TYR A 1 281 ? -18.048 2.140 43.012 1.00 94.31 281 TYR A CA 1
ATOM 2316 C C . TYR A 1 281 ? -18.516 3.192 44.020 1.00 94.31 281 TYR A C 1
ATOM 2318 O O . TYR A 1 281 ? -19.143 4.182 43.638 1.00 94.31 281 TYR A O 1
ATOM 2326 N N . CYS A 1 282 ? -18.233 3.016 45.305 1.00 94.25 282 CYS A N 1
ATOM 2327 C CA . CYS A 1 282 ? -18.683 3.937 46.335 1.00 94.25 282 CYS A CA 1
ATOM 2328 C C . CYS A 1 282 ? -17.501 4.478 47.137 1.00 94.25 282 CYS A C 1
ATOM 2330 O O . CYS A 1 282 ? -16.511 3.791 47.385 1.00 94.25 282 CYS A O 1
ATOM 2332 N N . GLU A 1 283 ? -17.595 5.734 47.569 1.00 95.44 283 GLU A N 1
ATOM 2333 C CA . GLU A 1 283 ? -16.649 6.243 48.557 1.00 95.44 283 GLU A CA 1
ATOM 2334 C C . GLU A 1 283 ? -16.869 5.513 49.893 1.00 95.44 283 GLU A C 1
ATOM 2336 O O . GLU A 1 283 ? -18.021 5.266 50.267 1.00 95.44 283 GLU A O 1
ATOM 2341 N N . PRO A 1 284 ? -15.809 5.227 50.675 1.00 96.38 284 PRO A N 1
ATOM 2342 C CA . PRO A 1 284 ? -15.937 4.482 51.931 1.00 96.38 284 PRO A CA 1
ATOM 2343 C C . PRO A 1 284 ? -16.999 5.049 52.886 1.00 96.38 284 PRO A C 1
ATOM 2345 O O . PRO A 1 284 ? -17.744 4.298 53.507 1.00 96.38 284 PRO A O 1
ATOM 2348 N N . GLN A 1 285 ? -17.131 6.378 52.945 1.00 96.00 285 GLN A N 1
ATOM 2349 C CA . GLN A 1 285 ? -18.109 7.062 53.799 1.00 96.00 285 GLN A CA 1
ATOM 2350 C C . GLN A 1 285 ? -19.562 6.819 53.373 1.00 96.00 285 GLN A C 1
ATOM 2352 O O . GLN A 1 285 ? -20.460 6.795 54.213 1.00 96.00 285 GLN A O 1
ATOM 2357 N N . ASP A 1 286 ? -19.818 6.699 52.072 1.00 94.75 286 ASP A N 1
ATOM 2358 C CA . ASP A 1 286 ? -21.159 6.450 51.550 1.00 94.75 286 ASP A CA 1
ATOM 2359 C C . ASP A 1 286 ? -21.503 4.955 51.659 1.00 94.75 286 ASP A C 1
ATOM 2361 O O . ASP A 1 286 ? -22.642 4.612 51.978 1.00 94.75 286 ASP A O 1
ATOM 2365 N N . TYR A 1 287 ? -20.510 4.070 51.532 1.00 95.62 287 TYR A N 1
ATOM 2366 C CA . TYR A 1 287 ? -20.678 2.642 51.797 1.00 95.62 287 TYR A CA 1
ATOM 2367 C C . TYR A 1 287 ? -20.981 2.355 53.278 1.00 95.62 287 TYR A C 1
ATOM 2369 O O . TYR A 1 287 ? -21.917 1.621 53.585 1.00 95.62 287 TYR A O 1
ATOM 2377 N N . GLU A 1 288 ? -20.288 3.006 54.219 1.00 95.12 288 GLU A N 1
ATOM 2378 C CA . GLU A 1 288 ? -20.601 2.905 55.655 1.00 95.12 288 GLU A CA 1
ATOM 2379 C C . GLU A 1 288 ? -22.046 3.324 55.973 1.00 95.12 288 GLU A C 1
ATOM 2381 O O . GLU A 1 288 ? -22.712 2.697 56.802 1.00 95.12 288 GLU A O 1
ATOM 2386 N N . LYS A 1 289 ? -22.565 4.359 55.293 1.00 93.88 289 LYS A N 1
ATOM 2387 C CA . LYS A 1 289 ? -23.973 4.768 55.433 1.00 93.88 289 LYS A CA 1
ATOM 2388 C C . LYS A 1 289 ? -24.924 3.684 54.942 1.00 93.88 289 LYS A C 1
ATOM 2390 O O . LYS A 1 289 ? -25.924 3.442 55.610 1.00 93.88 289 LYS A O 1
ATOM 2395 N N . LEU A 1 290 ? -24.621 3.038 53.814 1.00 94.19 290 LEU A N 1
ATOM 2396 C CA . LEU A 1 290 ? -25.427 1.932 53.296 1.00 94.19 290 LEU A CA 1
ATOM 2397 C C . LEU A 1 290 ? -25.496 0.780 54.304 1.00 94.19 290 LEU A C 1
ATOM 2399 O O . LEU A 1 290 ? -26.594 0.351 54.651 1.00 94.19 290 LEU A O 1
ATOM 2403 N N . ILE A 1 291 ? -24.348 0.343 54.831 1.00 94.56 291 ILE A N 1
ATOM 2404 C CA . ILE A 1 291 ? -24.288 -0.726 55.840 1.00 94.56 291 ILE A CA 1
ATOM 2405 C C . ILE A 1 291 ? -25.088 -0.347 57.089 1.00 94.56 291 ILE A C 1
ATOM 2407 O O . ILE A 1 291 ? -25.848 -1.161 57.614 1.00 94.56 291 ILE A O 1
ATOM 241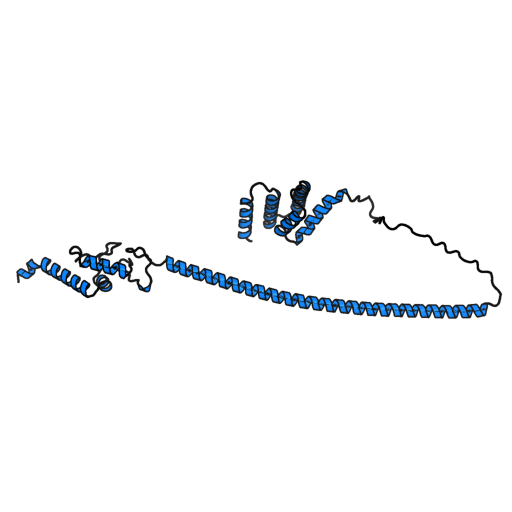1 N N . LYS A 1 292 ? -24.972 0.906 57.546 1.00 93.44 292 LYS A N 1
ATOM 2412 C CA . LYS A 1 292 ? -25.762 1.403 58.675 1.00 93.44 292 LYS A CA 1
ATOM 2413 C C . LYS A 1 292 ? -27.265 1.359 58.386 1.00 93.44 292 LYS A C 1
ATOM 2415 O O . LYS A 1 292 ? -28.016 0.889 59.231 1.00 93.44 292 LYS A O 1
ATOM 2420 N N . PHE A 1 293 ? -27.704 1.798 57.206 1.00 92.19 293 PHE A N 1
ATOM 2421 C CA . PHE A 1 293 ? -29.120 1.749 56.837 1.00 92.19 293 PHE A CA 1
ATOM 2422 C C . PHE A 1 293 ? -29.653 0.316 56.747 1.00 92.19 293 PHE A C 1
ATOM 2424 O O . PHE A 1 293 ? -30.754 0.052 57.226 1.00 92.19 293 PHE A O 1
ATOM 2431 N N . GLN A 1 294 ? -28.881 -0.610 56.176 1.00 91.88 294 GLN A N 1
ATOM 2432 C CA . GLN A 1 294 ? -29.246 -2.028 56.132 1.00 91.88 294 GLN A CA 1
ATOM 2433 C C . GLN A 1 294 ? -29.373 -2.615 57.547 1.00 91.88 294 GLN A C 1
ATOM 2435 O O . GLN A 1 294 ? -30.319 -3.351 57.826 1.00 91.88 294 GLN A O 1
ATOM 2440 N N . PHE A 1 295 ? -28.465 -2.251 58.459 1.00 92.06 295 PHE A N 1
ATOM 2441 C CA . PHE A 1 295 ? -28.530 -2.661 59.863 1.00 92.06 295 PHE A CA 1
ATOM 2442 C C . PHE A 1 295 ? -29.754 -2.081 60.586 1.00 92.06 295 PHE A C 1
ATOM 2444 O O . PHE A 1 295 ? -30.472 -2.822 61.254 1.00 92.06 295 PHE A O 1
ATOM 2451 N N . ASP A 1 296 ? -30.025 -0.783 60.424 1.00 91.06 296 ASP A N 1
ATOM 2452 C CA . ASP A 1 296 ? -31.181 -0.121 61.037 1.00 91.06 296 ASP A CA 1
ATOM 2453 C C . ASP A 1 296 ? -32.498 -0.766 60.553 1.00 91.06 296 ASP A C 1
ATOM 2455 O O . ASP A 1 296 ? -33.354 -1.106 61.372 1.00 91.06 296 ASP A O 1
ATOM 2459 N N . LEU A 1 297 ? -32.628 -1.052 59.248 1.00 90.31 297 LEU A N 1
ATOM 2460 C CA . LEU A 1 297 ? -33.781 -1.778 58.693 1.00 90.31 297 LEU A CA 1
ATOM 2461 C C . LEU A 1 297 ? -33.909 -3.199 59.248 1.00 90.31 297 LEU A C 1
ATOM 2463 O O . 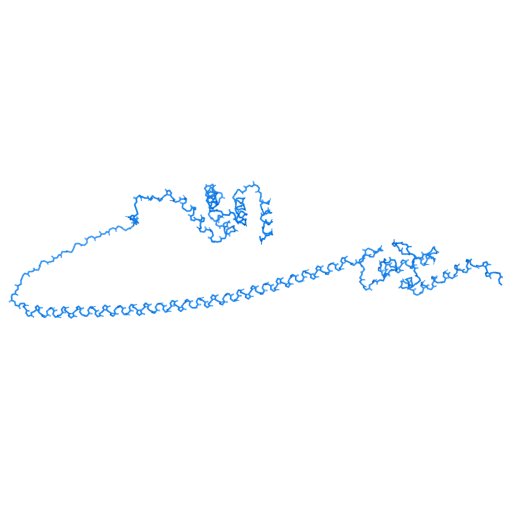LEU A 1 297 ? -35.018 -3.645 59.546 1.00 90.31 297 LEU A O 1
ATOM 2467 N N . PHE A 1 298 ? -32.794 -3.915 59.399 1.00 91.50 298 PHE A N 1
ATOM 2468 C CA . PHE A 1 298 ? -32.797 -5.249 59.993 1.00 91.50 298 PHE A CA 1
ATOM 2469 C C . PHE A 1 298 ? -33.305 -5.215 61.442 1.00 91.50 298 PHE A C 1
ATOM 2471 O O . PHE A 1 298 ? -34.134 -6.043 61.823 1.00 91.50 298 PHE A O 1
ATOM 2478 N N . VAL A 1 299 ? -32.864 -4.242 62.244 1.00 91.69 299 VAL A N 1
ATOM 2479 C CA . VAL A 1 299 ? -33.344 -4.056 63.623 1.00 91.69 299 VAL A CA 1
ATOM 2480 C C . VAL A 1 299 ? -34.838 -3.725 63.642 1.00 91.69 299 VAL A C 1
ATOM 2482 O O . VAL A 1 299 ? -35.585 -4.328 64.411 1.00 91.69 299 VAL A O 1
ATOM 2485 N N . GLU A 1 300 ? -35.305 -2.824 62.775 1.00 90.75 300 GLU A N 1
ATOM 2486 C CA . GLU A 1 300 ? -36.724 -2.458 62.686 1.00 90.75 300 GLU A CA 1
ATOM 2487 C C . GLU A 1 300 ? -37.621 -3.647 62.310 1.00 90.75 300 GLU A C 1
ATOM 2489 O O . GLU A 1 300 ? -38.681 -3.829 62.911 1.00 90.75 300 GLU A O 1
ATOM 2494 N N . GLN A 1 301 ? -37.189 -4.489 61.366 1.00 90.81 301 GLN A N 1
ATOM 2495 C CA . GLN A 1 301 ? -37.940 -5.674 60.933 1.00 90.81 301 GLN A CA 1
ATOM 2496 C C . GLN A 1 301 ? -38.013 -6.763 62.013 1.00 90.81 301 GLN A C 1
ATOM 2498 O O . GL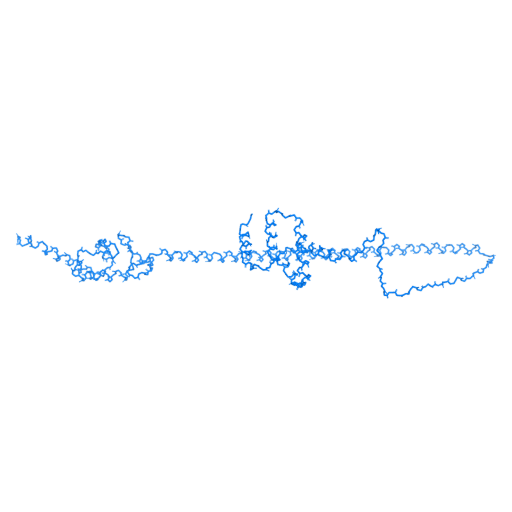N A 1 301 ? -39.011 -7.479 62.094 1.00 90.81 301 GLN A O 1
ATOM 2503 N N . ASN A 1 302 ? -36.992 -6.863 62.868 1.00 92.88 302 ASN A N 1
ATOM 2504 C CA . ASN A 1 302 ? -36.886 -7.892 63.906 1.00 92.88 302 ASN A CA 1
ATOM 2505 C C . ASN A 1 302 ? -37.192 -7.367 65.321 1.00 92.88 302 ASN A C 1
ATOM 2507 O O . ASN A 1 302 ? -37.055 -8.099 66.302 1.00 92.88 302 ASN A O 1
ATOM 2511 N N . ASN A 1 303 ? -37.635 -6.114 65.464 1.00 88.69 303 ASN A N 1
ATOM 2512 C CA . ASN A 1 303 ? -37.838 -5.470 66.769 1.00 88.69 303 ASN A CA 1
ATOM 2513 C C . ASN A 1 303 ? -38.801 -6.245 67.691 1.00 88.69 303 ASN A C 1
ATOM 2515 O O . ASN A 1 303 ? -38.651 -6.221 68.910 1.00 88.69 303 ASN A O 1
ATOM 2519 N N . ASN A 1 304 ? -39.760 -6.982 67.122 1.00 83.44 304 ASN A N 1
ATOM 2520 C CA . ASN A 1 304 ? -40.691 -7.821 67.885 1.00 83.44 304 ASN A CA 1
ATOM 2521 C C . ASN A 1 304 ? -40.026 -9.055 68.525 1.00 83.44 304 ASN A C 1
ATOM 2523 O O . ASN A 1 304 ? -40.541 -9.579 69.512 1.00 83.44 304 ASN A O 1
ATOM 2527 N N . GLU A 1 305 ? -38.901 -9.524 67.987 1.00 80.69 305 GLU A N 1
ATOM 2528 C CA . GLU A 1 305 ? -38.129 -10.626 68.570 1.00 80.69 305 GLU A CA 1
ATOM 2529 C C . GLU A 1 305 ? -37.167 -10.112 69.645 1.00 80.69 305 GLU A C 1
ATOM 2531 O O . GLU A 1 305 ? -37.049 -10.718 70.708 1.00 80.69 305 GLU A O 1
ATOM 2536 N N . PHE A 1 306 ? -36.558 -8.942 69.428 1.00 73.69 306 PHE A N 1
ATOM 2537 C CA . PHE A 1 306 ? -35.610 -8.347 70.375 1.00 73.69 306 PHE A CA 1
ATOM 2538 C C . PHE A 1 306 ? -36.262 -7.743 71.629 1.00 73.69 306 PHE A C 1
ATOM 2540 O O . PHE A 1 306 ? -35.614 -7.671 72.669 1.00 73.69 306 PHE A O 1
ATOM 2547 N N . LEU A 1 307 ? -37.538 -7.347 71.572 1.00 65.56 307 LEU A N 1
ATOM 2548 C CA . LEU A 1 307 ? -38.289 -6.843 72.735 1.00 65.56 307 LEU A CA 1
ATOM 2549 C C . LEU A 1 307 ? -38.788 -7.946 73.690 1.00 65.56 307 LEU A C 1
ATOM 2551 O O . LEU A 1 307 ? -39.284 -7.625 74.768 1.00 65.56 307 LEU A O 1
ATOM 2555 N N . ASN A 1 308 ? -38.673 -9.225 73.312 1.00 56.31 308 ASN A N 1
ATOM 2556 C CA . ASN A 1 308 ? -39.119 -10.370 74.119 1.00 56.31 308 ASN A CA 1
ATOM 2557 C C . ASN A 1 308 ? -37.979 -11.083 74.879 1.00 56.31 308 ASN A C 1
ATOM 2559 O O . ASN A 1 308 ? -38.209 -12.159 75.437 1.00 56.31 308 ASN A O 1
ATOM 2563 N N . CYS A 1 309 ? -36.779 -10.495 74.915 1.00 48.91 309 CYS A N 1
ATOM 2564 C CA . CYS A 1 309 ? -35.632 -10.973 75.693 1.00 48.91 309 CYS A CA 1
ATOM 2565 C C . CYS A 1 309 ? -35.398 -10.149 76.964 1.00 48.91 309 CYS A C 1
ATOM 2567 O O . CYS A 1 309 ? -35.494 -8.904 76.899 1.00 48.91 309 CYS A O 1
#

Organism: NCBI:txid151035

Radius of gyration: 52.48 Å; chains: 1; bounding box: 102×35×169 Å

pLDDT: mean 78.2, std 20.21, range [33.88, 98.56]